Protein AF-A0A940AZA1-F1 (afdb_monomer_lite)

pLDDT: mean 88.87, std 12.17, range [43.06, 98.69]

Foldseek 3Di:
DPPPPPDDDDDDDDDPDDDDDDDDDDDPDDDDPPNDDDPDDDDDPCVPFAAAPFDKWAAAFFQPTKTFWDFDDQKKKKKWKKAFAPPDDDLQQTKKKWKWDDPRRDCPHPRIFTCWIAGPSQDIDHGDPQKDKDKDKDQAPQNDDSVVQNVVNNVMWIWMWIWHDDPQKIWIWIDTRRITMIMIIRGNDDGDTITMMMGGGRMIIHNIYMGD

Sequence (212 aa):
LPDISRYAFLSISGEHCNVDDISVKVDDKITPFESIPRIAEEISYIKGCPEGDIPNVQSNGYRLASSQGIPVSEKMELTFHAVSYPTARLVWHCPFICLFSSSNGKLEDSDFCEYQLLRLDGESNVSDGRVKNEVFVEQTENFKSWDNWKEENKKGLDCKVTIEKQNNKIIMQTENFGLKIKSESTILKDTKNLYIALTGDQCAITDIHIKR

Radius of gyration: 19.12 Å; chains: 1; bounding box: 51×48×46 Å

Secondary structure (DSSP, 8-state):
--------------SS-----------S----GGGS--SS----SSTT----SB--EEESSTTS-BPPPEEP-SEEEEEEEEEE-TT--STTSSEEEEEEE-SSS-TTSTT-EEEEEEETTS-EEE--TTEEEEEEEEE-TT---HHHHHHHHHH-EEEEEEEEEETTEEEEEEEETTEEEEEEEEE-S--S--EEEEEESSEEEEEEEEE-

Structure (mmCIF, N/CA/C/O backbone):
data_AF-A0A940AZA1-F1
#
_entry.id   AF-A0A940AZA1-F1
#
loop_
_atom_site.group_PDB
_atom_site.id
_atom_site.type_symbol
_atom_site.label_atom_id
_atom_site.label_alt_id
_atom_site.label_comp_id
_atom_site.label_asym_id
_atom_site.label_entity_id
_atom_site.label_seq_id
_atom_site.pdbx_PDB_ins_code
_atom_site.Cartn_x
_atom_site.Cartn_y
_atom_site.Cartn_z
_atom_site.occupancy
_atom_site.B_iso_or_equiv
_atom_site.auth_seq_id
_atom_site.auth_comp_id
_atom_site.auth_asym_id
_atom_site.auth_atom_id
_atom_site.pdbx_PDB_model_num
ATOM 1 N N . LEU A 1 1 ? -0.196 -18.893 -20.262 1.00 49.06 1 LEU A N 1
ATOM 2 C CA . LEU A 1 1 ? -0.378 -17.764 -19.316 1.00 49.06 1 LEU A CA 1
ATOM 3 C C . LEU A 1 1 ? -1.665 -18.052 -18.564 1.00 49.06 1 LEU A C 1
ATOM 5 O O . LEU A 1 1 ? -2.598 -18.467 -19.246 1.00 49.06 1 LEU A O 1
ATOM 9 N N . PRO A 1 2 ? -1.721 -17.912 -17.227 1.00 43.06 2 PRO A N 1
ATOM 10 C CA . PRO A 1 2 ? -2.995 -18.015 -16.532 1.00 43.06 2 PRO A CA 1
ATOM 11 C C . PRO A 1 2 ? -3.936 -16.995 -17.162 1.00 43.06 2 PRO A C 1
ATOM 13 O O . PRO A 1 2 ? -3.510 -15.885 -17.495 1.00 43.06 2 PRO A O 1
ATOM 16 N N . ASP A 1 3 ? -5.167 -17.418 -17.401 1.00 46.44 3 ASP A N 1
ATOM 17 C CA . ASP A 1 3 ? -6.190 -16.566 -17.972 1.00 46.44 3 ASP A CA 1
ATOM 18 C C . ASP A 1 3 ? -6.320 -15.292 -17.116 1.00 46.44 3 ASP A C 1
ATOM 20 O O . ASP A 1 3 ? -6.723 -15.334 -15.953 1.00 46.44 3 ASP A O 1
ATOM 24 N N . ILE A 1 4 ? -5.880 -14.158 -17.667 1.00 47.81 4 ILE A N 1
ATOM 25 C CA . ILE A 1 4 ? -6.002 -12.839 -17.032 1.00 47.81 4 ILE A CA 1
ATOM 26 C C . ILE A 1 4 ? -7.367 -12.205 -17.316 1.00 47.81 4 ILE A C 1
ATOM 28 O O . ILE A 1 4 ? -7.621 -11.082 -16.880 1.00 47.81 4 ILE A O 1
ATOM 32 N N . SER A 1 5 ? -8.271 -12.922 -17.990 1.00 51.34 5 SER A N 1
ATOM 33 C CA . SER A 1 5 ? -9.659 -12.517 -18.218 1.00 51.34 5 SER A CA 1
ATOM 34 C C . SER A 1 5 ? -10.489 -12.668 -16.939 1.00 51.34 5 SER A C 1
ATOM 36 O O . SER A 1 5 ? -11.505 -13.350 -16.914 1.00 51.34 5 SER A O 1
ATOM 38 N N . ARG A 1 6 ? -10.077 -12.042 -15.830 1.00 53.34 6 ARG A N 1
ATOM 39 C CA . ARG A 1 6 ? -10.917 -11.994 -14.618 1.00 53.34 6 ARG A CA 1
ATOM 40 C C . ARG A 1 6 ? -12.139 -11.097 -14.802 1.00 53.34 6 ARG A C 1
ATOM 42 O O . ARG A 1 6 ? -13.123 -11.248 -14.087 1.00 53.34 6 ARG A O 1
ATOM 49 N N . TYR A 1 7 ? -12.073 -10.170 -15.754 1.00 57.31 7 TYR A N 1
ATOM 50 C CA . TYR A 1 7 ? -13.088 -9.152 -15.957 1.00 57.31 7 TYR A CA 1
ATOM 51 C C . TYR A 1 7 ? -13.433 -9.040 -17.438 1.00 57.31 7 TYR A C 1
ATOM 53 O O . TYR A 1 7 ? -12.568 -8.777 -18.273 1.00 57.31 7 TYR A O 1
ATOM 61 N N . ALA A 1 8 ? -14.713 -9.208 -17.751 1.00 59.78 8 ALA A N 1
ATOM 62 C CA . ALA A 1 8 ? -15.291 -8.742 -18.998 1.00 59.78 8 ALA A CA 1
ATOM 63 C C . ALA A 1 8 ? -15.909 -7.369 -18.719 1.00 59.78 8 ALA A C 1
ATOM 65 O O . ALA A 1 8 ? -16.845 -7.256 -17.928 1.00 59.78 8 ALA A O 1
ATOM 66 N N . PHE A 1 9 ? -15.367 -6.323 -19.336 1.00 67.19 9 PHE A N 1
ATOM 67 C CA . PHE A 1 9 ? -15.953 -4.989 -19.270 1.00 67.19 9 PHE A CA 1
ATOM 68 C C . PHE A 1 9 ? -16.825 -4.774 -20.504 1.00 67.19 9 PHE A C 1
ATOM 70 O O . PHE A 1 9 ? -16.372 -4.972 -21.630 1.00 67.19 9 PHE A O 1
ATOM 77 N N . LEU A 1 10 ? -18.069 -4.358 -20.283 1.00 71.75 10 LEU A N 1
ATOM 78 C CA . LEU A 1 10 ? -19.009 -3.990 -21.332 1.00 71.75 10 LEU A CA 1
ATOM 79 C C . LEU A 1 10 ? -19.406 -2.530 -21.120 1.00 71.75 10 LEU A C 1
ATOM 81 O O . LEU A 1 10 ? -20.067 -2.205 -20.137 1.00 71.75 10 LEU A O 1
ATOM 85 N N . SER A 1 11 ? -18.996 -1.659 -22.040 1.00 69.19 11 SER A N 1
ATOM 86 C CA . SER A 1 11 ? -19.412 -0.255 -22.064 1.00 69.19 11 SER A CA 1
ATOM 87 C C . SER A 1 11 ? -20.334 -0.034 -23.253 1.00 69.19 11 SER A C 1
ATOM 89 O O . SER A 1 11 ? -19.932 -0.251 -24.394 1.00 69.19 11 SER A O 1
ATOM 91 N N . ILE A 1 12 ? -21.562 0.403 -22.980 1.00 76.19 12 ILE A N 1
ATOM 92 C CA . ILE A 1 12 ? -22.572 0.716 -23.993 1.00 76.19 12 ILE A CA 1
ATOM 93 C C . ILE A 1 12 ? -22.913 2.198 -23.864 1.00 76.19 12 ILE A C 1
ATOM 95 O O . ILE A 1 12 ? -23.193 2.677 -22.767 1.00 76.19 12 ILE A O 1
ATOM 99 N N . SER A 1 13 ? -22.882 2.925 -24.978 1.00 79.69 13 SER A N 1
ATOM 100 C CA . SER A 1 13 ? -23.304 4.322 -25.052 1.00 79.69 13 SER A CA 1
ATOM 101 C C . SER A 1 13 ? -24.191 4.546 -26.276 1.00 79.69 13 SER A C 1
ATOM 103 O O . SER A 1 13 ? -24.007 3.915 -27.316 1.00 79.69 13 SER A O 1
ATOM 105 N N . GLY A 1 14 ? -25.174 5.434 -26.139 1.00 83.69 14 GLY A N 1
ATOM 106 C CA . GLY A 1 14 ? -26.122 5.782 -27.192 1.00 83.69 14 GLY A CA 1
ATOM 107 C C . GLY A 1 14 ? -27.289 6.591 -26.636 1.00 83.69 14 GLY A C 1
ATOM 108 O O . GLY A 1 14 ? -27.647 6.454 -25.466 1.00 83.69 14 GLY A O 1
ATOM 109 N N . GLU A 1 15 ? -27.875 7.449 -27.464 1.00 71.06 15 GLU A N 1
ATOM 110 C CA . GLU A 1 15 ? -29.130 8.128 -27.143 1.00 71.06 15 GLU A CA 1
ATOM 111 C C . GLU A 1 15 ? -30.298 7.271 -27.643 1.00 71.06 15 GLU A C 1
ATOM 113 O O . GLU A 1 15 ? -30.244 6.715 -28.739 1.00 71.06 15 GLU A O 1
ATOM 118 N N . HIS A 1 16 ? -31.354 7.158 -26.834 1.00 85.19 16 HIS A N 1
ATOM 119 C CA . HIS A 1 16 ? -32.553 6.364 -27.140 1.00 85.19 16 HIS A CA 1
ATOM 120 C C . HIS A 1 16 ? -32.324 4.845 -27.310 1.00 85.19 16 HIS A C 1
ATOM 122 O O . HIS A 1 16 ? -33.031 4.198 -28.082 1.00 85.19 16 HIS A O 1
ATOM 128 N N . CYS A 1 17 ? -31.371 4.253 -26.583 1.00 82.56 17 CYS A N 1
ATOM 129 C CA . CYS A 1 17 ? -31.153 2.801 -26.581 1.00 82.56 17 CYS A CA 1
ATOM 130 C C . CYS A 1 17 ? -31.781 2.114 -25.357 1.00 82.56 17 CYS A C 1
ATOM 132 O O . CYS A 1 17 ? -31.659 2.615 -24.242 1.00 82.56 17 CYS A O 1
ATOM 134 N N . ASN A 1 18 ? -32.361 0.927 -25.574 1.00 81.25 18 ASN A N 1
ATOM 135 C CA . ASN A 1 18 ? -32.669 -0.048 -24.526 1.00 81.25 18 ASN A CA 1
ATOM 136 C C . ASN A 1 18 ? -31.706 -1.226 -24.660 1.00 81.25 18 ASN A C 1
ATOM 138 O O . ASN A 1 18 ? -31.465 -1.713 -25.767 1.00 81.25 18 ASN A O 1
ATOM 142 N N . VAL A 1 19 ? -31.132 -1.641 -23.536 1.00 82.25 19 VAL A N 1
ATOM 143 C CA . VAL A 1 19 ? -30.211 -2.771 -23.460 1.00 82.25 19 VAL A CA 1
ATOM 144 C C . VAL A 1 19 ? -30.840 -3.806 -22.550 1.00 82.25 19 VAL A C 1
ATOM 146 O O . VAL A 1 19 ? -30.910 -3.606 -21.340 1.00 82.25 19 VAL A O 1
ATOM 149 N N . ASP A 1 20 ? -31.247 -4.914 -23.150 1.00 84.38 20 ASP A N 1
ATOM 150 C CA . ASP A 1 20 ? -31.891 -6.033 -22.478 1.00 84.38 20 ASP A CA 1
ATOM 151 C C . ASP A 1 20 ? -31.097 -7.330 -22.765 1.00 84.38 20 ASP A C 1
ATOM 153 O O . ASP A 1 20 ? -30.275 -7.376 -23.683 1.00 84.38 20 ASP A O 1
ATOM 157 N N . ASP A 1 21 ? -31.304 -8.378 -21.961 1.00 82.81 21 ASP A N 1
ATOM 158 C CA . ASP A 1 21 ? -30.768 -9.740 -22.170 1.00 82.81 21 ASP A CA 1
ATOM 159 C C . ASP A 1 21 ? -29.230 -9.913 -22.206 1.00 82.81 21 ASP A C 1
ATOM 161 O O . ASP A 1 21 ? -28.696 -10.807 -22.872 1.00 82.81 21 ASP A O 1
ATOM 165 N N . ILE A 1 22 ? -28.476 -9.127 -21.429 1.00 80.50 22 ILE A N 1
ATOM 166 C CA . ILE A 1 22 ? -27.044 -9.408 -21.225 1.00 80.50 22 ILE A CA 1
ATOM 167 C C . ILE A 1 22 ? -26.884 -10.663 -20.352 1.00 80.50 22 ILE A C 1
ATOM 169 O O . ILE A 1 22 ? -27.205 -10.653 -19.164 1.00 80.50 22 ILE A O 1
ATOM 173 N N . SER A 1 23 ? -26.313 -11.731 -20.918 1.00 77.81 23 SER A N 1
ATOM 174 C CA . SER A 1 23 ? -25.922 -12.934 -20.173 1.00 77.81 23 SER A CA 1
ATOM 175 C C . SER A 1 23 ? -24.410 -13.144 -20.213 1.00 77.81 23 SER A C 1
ATOM 177 O O . SER A 1 23 ? -23.823 -13.200 -21.295 1.00 77.81 23 SER A O 1
ATOM 179 N N . VAL A 1 24 ? -23.791 -13.324 -19.048 1.00 74.12 24 VAL A N 1
ATOM 180 C CA . VAL A 1 24 ? -22.388 -13.739 -18.921 1.00 74.12 24 VAL A CA 1
ATOM 181 C C . VAL A 1 24 ? -22.368 -15.204 -18.500 1.00 74.12 24 VAL A C 1
ATOM 183 O O . VAL A 1 24 ? -23.008 -15.573 -17.517 1.00 74.12 24 VAL A O 1
ATOM 186 N N . LYS A 1 25 ? -21.652 -16.046 -19.248 1.00 72.31 25 LYS A N 1
ATOM 187 C CA . LYS A 1 25 ? -21.442 -17.458 -18.912 1.00 72.31 25 LYS A CA 1
ATOM 188 C C . LYS A 1 25 ? -19.961 -17.678 -18.653 1.00 72.31 25 LYS A C 1
ATOM 190 O O . LYS A 1 25 ? -19.140 -17.370 -19.513 1.00 72.31 25 LYS A O 1
ATOM 195 N N . VAL A 1 26 ? -19.649 -18.202 -17.478 1.00 67.12 26 VAL A N 1
ATOM 196 C CA . VAL A 1 26 ? -18.311 -18.677 -17.124 1.00 67.12 26 VAL A CA 1
ATOM 197 C C . VAL A 1 26 ? -18.341 -20.195 -17.279 1.00 67.12 26 VAL A C 1
ATOM 199 O O . VAL A 1 26 ? -19.323 -20.819 -16.887 1.00 67.12 26 VAL A O 1
ATOM 202 N N . ASP A 1 27 ? -17.330 -20.777 -17.921 1.00 69.31 27 ASP A N 1
ATOM 203 C CA . ASP A 1 27 ? -17.211 -22.236 -18.018 1.00 69.31 27 ASP A CA 1
ATOM 204 C C . ASP A 1 27 ? -16.894 -22.809 -16.624 1.00 69.31 27 ASP A C 1
ATOM 206 O O . ASP A 1 27 ? -16.058 -22.266 -15.901 1.00 69.31 27 ASP A O 1
ATOM 210 N N . ASP A 1 28 ? -17.543 -23.912 -16.251 1.00 69.81 28 ASP A N 1
ATOM 211 C CA . ASP A 1 28 ? -17.306 -24.611 -14.980 1.00 69.81 28 ASP A CA 1
ATOM 212 C C . ASP A 1 28 ? -15.934 -25.313 -14.963 1.00 69.81 28 ASP A C 1
ATOM 214 O O . ASP A 1 28 ? -15.446 -25.768 -13.922 1.00 69.81 28 ASP A O 1
ATOM 218 N N . LYS A 1 29 ? -15.292 -25.437 -16.132 1.00 67.81 29 LYS A N 1
ATOM 219 C CA . LYS A 1 29 ? -13.973 -26.048 -16.276 1.00 67.81 29 LYS A CA 1
ATOM 220 C C . LYS A 1 29 ? -12.869 -25.084 -15.867 1.00 67.81 29 LYS A C 1
ATOM 222 O O . LYS A 1 29 ? -12.383 -24.271 -16.652 1.00 67.81 29 LYS A O 1
ATOM 227 N N . ILE A 1 30 ? -12.374 -25.281 -14.650 1.00 65.06 30 ILE A N 1
ATOM 228 C CA . ILE A 1 30 ? -11.094 -24.720 -14.223 1.00 65.06 30 ILE A CA 1
ATOM 229 C C . ILE A 1 30 ? -9.998 -25.355 -15.079 1.00 65.06 30 ILE A C 1
ATOM 231 O O . ILE A 1 30 ? -9.737 -26.556 -14.991 1.00 65.06 30 ILE A O 1
ATOM 235 N N . THR A 1 31 ? -9.360 -24.546 -15.918 1.00 66.94 31 THR A N 1
ATOM 236 C CA . THR A 1 31 ? -8.227 -25.004 -16.718 1.00 66.94 31 THR A CA 1
ATOM 237 C C . THR A 1 31 ? -6.963 -24.932 -15.845 1.00 66.94 31 THR A C 1
ATOM 239 O O . THR A 1 31 ? -6.620 -23.835 -15.396 1.00 66.94 31 THR A O 1
ATOM 242 N N . PRO A 1 32 ? -6.271 -26.057 -15.564 1.00 67.06 32 PRO A N 1
ATOM 243 C CA . PRO A 1 32 ? -5.068 -26.059 -14.729 1.00 67.06 32 PRO A CA 1
ATOM 244 C C . PRO A 1 32 ? -3.977 -25.166 -15.317 1.00 67.06 32 PRO A C 1
ATOM 246 O O . PRO A 1 32 ? -3.889 -25.020 -16.537 1.00 67.06 32 PRO A O 1
ATOM 249 N N . PHE A 1 33 ? -3.111 -24.601 -14.481 1.00 61.75 33 PHE A N 1
ATOM 250 C CA . PHE A 1 33 ? -2.024 -23.724 -14.931 1.00 61.75 33 PHE A CA 1
ATOM 251 C C . PHE A 1 33 ? -1.116 -24.401 -15.971 1.00 61.75 33 PHE A C 1
ATOM 253 O O . PHE A 1 33 ? -0.675 -23.781 -16.938 1.00 61.75 33 PHE A O 1
ATOM 260 N N . GLU A 1 34 ? -0.900 -25.701 -15.804 1.00 68.88 34 GLU A N 1
ATOM 261 C CA . GLU A 1 34 ? -0.030 -26.544 -16.617 1.00 68.88 34 GLU A CA 1
ATOM 262 C C . GLU A 1 34 ? -0.605 -26.833 -18.011 1.00 68.88 34 GLU A C 1
ATOM 264 O O . GLU A 1 34 ? 0.108 -27.324 -18.884 1.00 68.88 34 GLU A O 1
ATOM 269 N N . SER A 1 35 ? -1.886 -26.524 -18.241 1.00 75.69 35 SER A N 1
ATOM 270 C CA . SER A 1 35 ? -2.577 -26.774 -19.513 1.00 75.69 35 SER A CA 1
ATOM 271 C C . SER A 1 35 ? -2.042 -25.942 -20.680 1.00 75.69 35 SER A C 1
ATOM 273 O O . SER A 1 35 ? -2.130 -26.371 -21.830 1.00 75.69 35 SER A O 1
ATOM 275 N N . ILE A 1 36 ? -1.486 -24.759 -20.396 1.00 70.06 36 ILE A N 1
ATOM 276 C CA . ILE A 1 36 ? -0.869 -23.881 -21.389 1.00 70.06 36 ILE A CA 1
ATOM 277 C C . ILE A 1 36 ? 0.625 -23.808 -21.066 1.00 70.06 36 ILE A C 1
ATOM 279 O O . ILE A 1 36 ? 1.014 -23.025 -20.189 1.00 70.06 36 ILE A O 1
ATOM 283 N N . PRO A 1 37 ? 1.477 -24.579 -21.767 1.00 64.69 37 PRO A N 1
ATOM 284 C CA . PRO A 1 37 ? 2.905 -24.593 -21.496 1.00 64.69 37 PRO A CA 1
ATOM 285 C C . PRO A 1 37 ? 3.491 -23.192 -21.686 1.00 64.69 37 PRO A C 1
ATOM 287 O O . PRO A 1 37 ? 3.244 -22.509 -22.686 1.00 64.69 37 PRO A O 1
ATOM 290 N N . ARG A 1 38 ? 4.265 -22.740 -20.698 1.00 65.50 38 ARG A N 1
ATOM 291 C CA . ARG A 1 38 ? 4.953 -21.451 -20.763 1.00 65.50 38 ARG A CA 1
ATOM 292 C C . ARG A 1 38 ? 6.107 -21.567 -21.762 1.00 65.50 38 ARG A C 1
ATOM 294 O O . ARG A 1 38 ? 6.980 -22.410 -21.606 1.00 65.50 38 ARG A O 1
ATOM 301 N N . ILE A 1 39 ? 6.119 -20.703 -22.772 1.00 75.94 39 ILE A N 1
ATOM 302 C CA . ILE A 1 39 ? 7.157 -20.675 -23.821 1.00 75.94 39 ILE A CA 1
ATOM 303 C C . ILE A 1 39 ? 8.396 -19.842 -23.444 1.00 75.94 39 ILE A C 1
ATOM 305 O O . ILE A 1 39 ? 9.289 -19.661 -24.264 1.00 75.94 39 ILE A O 1
ATOM 309 N N . ALA A 1 40 ? 8.438 -19.295 -22.229 1.00 74.38 40 ALA A N 1
ATOM 310 C CA . ALA A 1 40 ? 9.523 -18.454 -21.733 1.00 74.38 40 ALA A CA 1
ATOM 311 C C . ALA A 1 40 ? 9.699 -18.656 -20.226 1.00 74.38 40 ALA A C 1
ATOM 313 O O . ALA A 1 40 ? 8.746 -19.021 -19.539 1.00 74.38 40 ALA A O 1
ATOM 314 N N . GLU A 1 41 ? 10.888 -18.379 -19.701 1.00 73.19 41 GLU A N 1
ATOM 315 C CA . GLU A 1 41 ? 11.144 -18.472 -18.265 1.00 7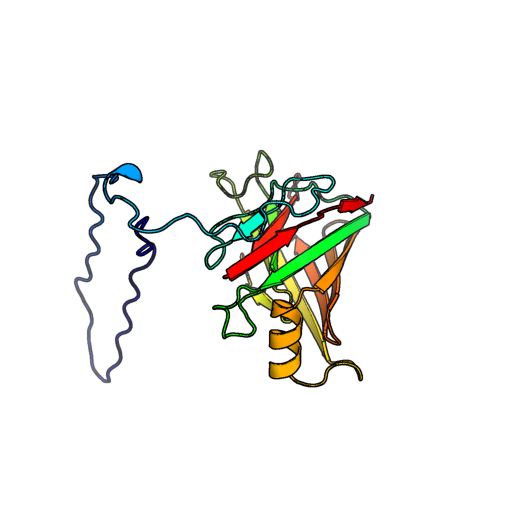3.19 41 GLU A CA 1
ATOM 316 C C . GLU A 1 41 ? 10.271 -17.507 -17.451 1.00 73.19 41 GLU A C 1
ATOM 318 O O . GLU A 1 41 ? 9.734 -16.501 -17.940 1.00 73.19 41 GLU A O 1
ATOM 323 N N . GLU A 1 42 ? 10.088 -17.847 -16.180 1.00 74.12 42 GLU A N 1
ATOM 324 C CA . GLU A 1 42 ? 9.468 -16.944 -15.229 1.00 74.12 42 GLU A CA 1
ATOM 325 C C . GLU A 1 42 ? 10.429 -15.837 -14.821 1.00 74.12 42 GLU A C 1
ATOM 327 O O . GLU A 1 42 ? 11.497 -16.089 -14.268 1.00 74.12 42 GLU A O 1
ATOM 332 N N . ILE A 1 43 ? 10.028 -14.596 -15.097 1.00 83.62 43 ILE A N 1
ATOM 333 C CA . ILE A 1 43 ? 10.757 -13.420 -14.645 1.00 83.62 43 ILE A CA 1
ATOM 334 C C . ILE A 1 43 ? 10.352 -13.165 -13.196 1.00 83.62 43 ILE A C 1
ATOM 336 O O . ILE A 1 43 ? 9.192 -12.861 -12.907 1.00 83.62 43 ILE A O 1
ATOM 340 N N . SER A 1 44 ? 11.322 -13.290 -12.295 1.00 89.31 44 SER A N 1
ATOM 341 C CA . SER A 1 44 ? 11.166 -12.915 -10.896 1.00 89.31 44 SER A CA 1
ATOM 342 C C . SER A 1 44 ? 11.984 -11.664 -10.603 1.00 89.31 44 SER A C 1
ATOM 344 O O . SER A 1 44 ? 13.197 -11.650 -10.796 1.00 89.31 44 SER A O 1
ATOM 346 N N . TYR A 1 45 ? 11.301 -10.629 -10.126 1.00 91.31 45 TYR A N 1
ATOM 347 C CA . TYR A 1 45 ? 11.865 -9.350 -9.699 1.00 91.31 45 TYR A CA 1
ATOM 348 C C . TYR A 1 45 ? 12.190 -9.315 -8.200 1.00 91.31 45 TYR A C 1
ATOM 350 O O . TYR A 1 45 ? 12.735 -8.328 -7.727 1.00 91.31 45 TYR A O 1
ATOM 358 N N . ILE A 1 46 ? 11.866 -10.385 -7.466 1.00 95.38 46 ILE A N 1
ATOM 359 C CA . ILE A 1 46 ? 12.179 -10.549 -6.036 1.00 95.38 46 ILE A CA 1
ATOM 360 C C . ILE A 1 46 ? 13.278 -11.597 -5.788 1.00 95.38 46 ILE A C 1
ATOM 362 O O . ILE A 1 46 ? 13.738 -11.781 -4.664 1.00 95.38 46 ILE A O 1
ATOM 366 N N . LYS A 1 47 ? 13.717 -12.318 -6.830 1.00 93.50 47 LYS A N 1
ATOM 367 C CA . LYS A 1 47 ? 14.730 -13.372 -6.708 1.00 93.50 47 LYS A CA 1
ATOM 368 C C . LYS A 1 47 ? 16.094 -12.777 -6.356 1.00 93.50 47 LYS A C 1
ATOM 370 O O . LYS A 1 47 ? 16.681 -12.051 -7.151 1.00 93.50 47 LYS A O 1
ATOM 375 N N . GLY A 1 48 ? 16.630 -13.174 -5.203 1.00 92.69 48 GLY A N 1
ATOM 376 C CA . GLY A 1 48 ? 17.921 -12.690 -4.704 1.00 92.69 48 GLY A CA 1
ATOM 377 C C . GLY A 1 48 ? 17.850 -11.324 -4.019 1.00 92.69 48 GLY A C 1
ATOM 378 O O . GLY A 1 48 ? 18.887 -10.813 -3.602 1.00 92.69 48 GLY A O 1
ATOM 379 N N . CYS A 1 49 ? 16.654 -10.748 -3.883 1.00 95.75 49 CYS A N 1
ATOM 380 C CA . CYS A 1 49 ? 16.434 -9.574 -3.053 1.00 95.75 49 CYS A CA 1
ATOM 381 C C . CYS A 1 49 ? 16.484 -9.956 -1.562 1.00 95.75 49 CYS A C 1
ATOM 383 O O . CYS A 1 49 ? 16.162 -11.098 -1.218 1.00 95.75 49 CYS A O 1
ATOM 385 N N . PRO A 1 50 ? 16.866 -9.024 -0.673 1.00 96.50 50 PRO A N 1
ATOM 386 C CA . PRO A 1 50 ? 16.753 -9.228 0.766 1.00 96.50 50 PRO A CA 1
ATOM 387 C C . PRO A 1 50 ? 15.312 -9.542 1.182 1.00 96.50 50 PRO A C 1
ATOM 389 O O . PRO A 1 50 ? 14.354 -9.042 0.589 1.00 96.50 50 PRO A O 1
ATOM 392 N N . GLU A 1 51 ? 15.179 -10.376 2.206 1.00 96.50 51 GLU A N 1
ATOM 393 C CA . GLU A 1 51 ? 13.923 -10.658 2.900 1.00 96.50 51 GLU A CA 1
ATOM 394 C C . GLU A 1 51 ? 13.957 -9.940 4.252 1.00 96.50 51 GLU A C 1
ATOM 396 O O . GLU A 1 51 ? 15.012 -9.883 4.893 1.00 96.50 51 GLU A O 1
ATOM 401 N N . GLY A 1 52 ? 12.812 -9.410 4.678 1.00 96.81 52 GLY A N 1
ATOM 402 C CA . GLY A 1 52 ? 12.663 -8.770 5.983 1.00 96.81 52 GLY A CA 1
ATOM 403 C C . GLY A 1 52 ? 11.950 -9.670 6.993 1.00 96.81 52 GLY A C 1
ATOM 404 O O . GLY A 1 52 ? 12.132 -10.887 7.014 1.00 96.81 52 GLY A O 1
ATOM 405 N N . ASP A 1 53 ? 11.097 -9.067 7.817 1.00 98.19 53 ASP A N 1
ATOM 406 C CA . ASP A 1 53 ? 10.263 -9.767 8.800 1.00 98.19 53 ASP A CA 1
ATOM 407 C C . ASP A 1 53 ? 9.183 -10.649 8.151 1.00 98.19 53 ASP A C 1
ATOM 409 O O . ASP A 1 53 ? 8.698 -11.602 8.768 1.00 98.19 53 ASP A O 1
ATOM 413 N N . ILE A 1 54 ? 8.775 -10.329 6.917 1.00 97.44 54 ILE A N 1
ATOM 414 C CA . ILE A 1 54 ? 7.799 -11.102 6.137 1.00 97.44 54 ILE A CA 1
ATOM 415 C C . ILE A 1 54 ? 8.259 -11.281 4.682 1.00 97.44 54 ILE A C 1
ATOM 417 O O . ILE A 1 54 ? 9.045 -10.462 4.202 1.00 97.44 54 ILE A O 1
ATOM 421 N N . PRO A 1 55 ? 7.741 -12.303 3.966 1.00 97.81 55 PRO A N 1
ATOM 422 C CA . PRO A 1 55 ? 8.146 -12.580 2.594 1.00 97.81 55 PRO A CA 1
ATOM 423 C C . PRO A 1 55 ? 7.903 -11.428 1.615 1.00 97.81 55 PRO A C 1
ATOM 425 O O . PRO A 1 55 ? 6.859 -10.768 1.663 1.00 97.81 55 PRO A O 1
ATOM 428 N N . ASN A 1 56 ? 8.824 -11.279 0.668 1.00 98.31 56 ASN A N 1
ATOM 429 C CA . ASN A 1 56 ? 8.720 -10.386 -0.480 1.00 98.31 56 ASN A CA 1
ATOM 430 C C . ASN A 1 56 ? 7.457 -10.650 -1.326 1.00 98.31 56 ASN A C 1
ATOM 432 O O . ASN A 1 56 ? 6.989 -11.782 -1.470 1.00 98.31 56 ASN A O 1
ATOM 436 N N . VAL A 1 57 ? 6.925 -9.598 -1.954 1.00 97.69 57 VAL A N 1
ATOM 437 C CA . VAL A 1 57 ? 5.700 -9.647 -2.765 1.00 97.69 57 VAL A CA 1
ATOM 438 C C . VAL A 1 57 ? 6.001 -9.226 -4.199 1.00 97.69 57 VAL A C 1
ATOM 440 O O . VAL A 1 57 ? 6.523 -8.142 -4.446 1.00 97.69 57 VAL A O 1
ATOM 443 N N . GLN A 1 58 ? 5.610 -10.055 -5.167 1.00 96.44 58 GLN A N 1
ATOM 444 C CA . GLN A 1 58 ? 5.662 -9.724 -6.591 1.00 96.44 58 GLN A CA 1
ATOM 445 C C . GLN A 1 58 ? 4.242 -9.697 -7.170 1.00 96.44 58 GLN A C 1
ATOM 447 O O . GLN A 1 58 ? 3.620 -10.745 -7.329 1.00 96.44 58 GLN A O 1
ATOM 452 N N . SER A 1 59 ? 3.733 -8.509 -7.509 1.00 94.69 59 SER A N 1
ATOM 453 C CA . SER A 1 59 ? 2.393 -8.344 -8.084 1.00 94.69 59 SER A CA 1
ATOM 454 C C . SER A 1 59 ? 2.472 -8.051 -9.582 1.00 94.69 59 SER A C 1
ATOM 456 O O . SER A 1 59 ? 2.763 -6.929 -9.996 1.00 94.69 59 SER A O 1
ATOM 458 N N . ASN A 1 60 ? 2.191 -9.064 -10.409 1.00 91.38 60 ASN A N 1
ATOM 459 C CA . ASN A 1 60 ? 2.310 -8.965 -11.872 1.00 91.38 60 ASN A CA 1
ATOM 460 C C . ASN A 1 60 ? 1.190 -8.154 -12.557 1.00 91.38 60 ASN A C 1
ATOM 462 O O . ASN A 1 60 ? 1.211 -7.964 -13.772 1.00 91.38 60 ASN A O 1
ATOM 466 N N . GLY A 1 61 ? 0.207 -7.697 -11.791 1.00 90.62 61 GLY A N 1
ATOM 467 C CA . GLY A 1 61 ? -0.945 -6.931 -12.250 1.00 90.62 61 GLY A CA 1
ATOM 468 C C . GLY A 1 61 ? -1.755 -6.461 -11.048 1.00 90.62 61 GLY A C 1
ATOM 469 O O . GLY A 1 61 ? -1.458 -6.872 -9.926 1.00 90.62 61 GLY A O 1
ATOM 470 N N . TYR A 1 62 ? -2.776 -5.636 -11.275 1.00 92.00 62 TYR A N 1
ATOM 471 C CA . TYR A 1 62 ? -3.561 -5.006 -10.214 1.00 92.00 62 TYR A CA 1
ATOM 472 C C . TYR A 1 62 ? -4.031 -6.010 -9.151 1.00 92.00 62 TYR A C 1
ATOM 474 O O . TYR A 1 62 ? -4.971 -6.780 -9.364 1.00 92.00 62 TYR A O 1
ATOM 482 N N . ARG A 1 63 ? -3.354 -5.981 -7.995 1.00 90.69 63 ARG A N 1
ATOM 483 C CA . ARG A 1 63 ? -3.636 -6.785 -6.800 1.00 90.69 63 ARG A CA 1
ATOM 484 C C . ARG A 1 63 ? -3.628 -8.301 -7.022 1.00 90.69 63 ARG A C 1
ATOM 486 O O . ARG A 1 63 ? -4.404 -9.025 -6.403 1.00 90.69 63 ARG A O 1
ATOM 493 N N . LEU A 1 64 ? -2.765 -8.798 -7.907 1.00 91.00 64 LEU A N 1
ATOM 494 C CA . LEU A 1 64 ? -2.656 -10.241 -8.164 1.00 91.00 64 LEU A CA 1
ATOM 495 C C . LEU A 1 64 ? -1.874 -11.004 -7.086 1.00 91.00 64 LEU A C 1
ATOM 497 O O . LEU A 1 64 ? -1.966 -12.228 -7.037 1.00 91.00 64 LEU A O 1
ATOM 501 N N . ALA A 1 65 ? -1.127 -10.297 -6.239 1.00 94.06 65 ALA A N 1
ATOM 502 C CA . ALA A 1 65 ? -0.448 -10.855 -5.078 1.00 94.06 65 ALA A CA 1
ATOM 503 C C . ALA A 1 65 ? -0.484 -9.867 -3.908 1.00 94.06 65 ALA A C 1
ATOM 505 O O . ALA A 1 65 ? -0.559 -8.649 -4.105 1.00 94.06 65 ALA A O 1
ATOM 506 N N . SER A 1 66 ? -0.388 -10.385 -2.690 1.00 96.25 66 SER A N 1
ATOM 507 C CA . SER A 1 66 ? -0.295 -9.587 -1.472 1.00 96.25 66 SER A CA 1
ATOM 508 C C . SER A 1 66 ? 0.578 -10.272 -0.432 1.00 96.25 66 SER A C 1
ATOM 510 O O . SER A 1 66 ? 0.754 -11.489 -0.456 1.00 96.25 66 SER A O 1
ATOM 512 N N . SER A 1 67 ? 1.084 -9.492 0.518 1.00 97.00 67 SER A N 1
ATOM 513 C CA . SER A 1 67 ? 1.649 -10.036 1.745 1.00 97.00 67 SER A CA 1
ATOM 514 C C . SER A 1 67 ? 0.558 -10.711 2.579 1.00 97.00 67 SER A C 1
ATOM 516 O O . SER A 1 67 ? -0.640 -10.477 2.393 1.00 97.00 67 SER A O 1
ATOM 518 N N . GLN A 1 68 ? 0.979 -11.487 3.576 1.00 94.38 68 GLN A N 1
ATOM 519 C CA . GLN A 1 68 ? 0.096 -11.823 4.691 1.00 94.38 68 GLN A CA 1
ATOM 520 C C . GLN A 1 68 ? -0.390 -10.550 5.405 1.00 94.38 68 GLN A C 1
ATOM 522 O O . GLN A 1 68 ? 0.299 -9.523 5.393 1.00 94.38 68 GLN A O 1
ATOM 527 N N . GLY A 1 69 ? -1.562 -10.621 6.039 1.00 96.81 69 GLY A N 1
ATOM 528 C CA . GLY A 1 69 ? -2.086 -9.533 6.853 1.00 96.81 69 GLY A CA 1
ATOM 529 C C . GLY A 1 69 ? -1.263 -9.327 8.119 1.00 96.81 69 GLY A C 1
ATOM 530 O O . GLY A 1 69 ? -1.062 -10.238 8.920 1.00 96.81 69 GLY A O 1
ATOM 531 N N . ILE A 1 70 ? -0.822 -8.093 8.319 1.00 97.50 70 ILE A N 1
ATOM 532 C CA . ILE A 1 70 ? -0.067 -7.637 9.478 1.00 97.50 70 ILE A CA 1
ATOM 533 C C . ILE A 1 70 ? -1.061 -7.026 10.473 1.00 97.50 70 ILE A C 1
ATOM 535 O O . ILE A 1 70 ? -1.708 -6.036 10.130 1.00 97.50 70 ILE A O 1
ATOM 539 N N . PRO A 1 71 ? -1.207 -7.569 11.696 1.00 96.56 71 PRO A N 1
ATOM 540 C CA . PRO A 1 71 ? -2.116 -7.005 12.692 1.00 96.56 71 PRO A CA 1
ATOM 541 C C . PRO A 1 71 ? -1.765 -5.554 13.033 1.00 96.56 71 PRO A C 1
ATOM 543 O O . PRO A 1 71 ? -0.605 -5.260 13.340 1.00 96.56 71 PRO A O 1
ATOM 546 N N . VAL A 1 72 ? -2.772 -4.677 13.029 1.00 96.06 72 VAL A N 1
ATOM 547 C CA . VAL A 1 72 ? -2.619 -3.250 13.345 1.00 96.06 72 VAL A CA 1
ATOM 548 C C . VAL A 1 72 ? -2.512 -3.041 14.861 1.00 96.06 72 VAL A C 1
ATOM 550 O O . VAL A 1 72 ? -3.452 -3.343 15.602 1.00 96.06 72 VAL A O 1
ATOM 553 N N . SER A 1 73 ? -1.384 -2.492 15.321 1.00 95.25 73 SER A N 1
ATOM 554 C CA . SER A 1 73 ? -1.166 -2.029 16.704 1.00 95.25 73 SER A CA 1
ATOM 555 C C . SER A 1 73 ? -1.490 -0.537 16.873 1.00 95.25 73 SER A C 1
ATOM 557 O O . SER A 1 73 ? -1.815 0.149 15.907 1.00 95.25 73 SER A O 1
ATOM 559 N N . GLU A 1 74 ? -1.421 -0.019 18.109 1.00 95.69 74 GLU A N 1
ATOM 560 C CA . GLU A 1 74 ? -1.630 1.417 18.393 1.00 95.69 74 GLU A CA 1
ATOM 561 C C . GLU A 1 74 ? -0.662 2.316 17.624 1.00 95.69 74 GLU A C 1
ATOM 563 O O . GLU A 1 74 ? -1.043 3.368 17.119 1.00 95.69 74 GLU A O 1
ATOM 568 N N . LYS A 1 75 ? 0.585 1.869 17.496 1.00 97.56 75 LYS A N 1
ATOM 569 C CA . LYS A 1 75 ? 1.605 2.491 16.668 1.00 97.56 75 LYS A CA 1
ATOM 570 C C . LYS A 1 75 ? 2.404 1.395 15.986 1.00 97.56 75 LYS A C 1
ATOM 572 O O . LYS A 1 75 ? 2.689 0.366 16.600 1.00 97.56 75 LYS A O 1
ATOM 577 N N . MET A 1 76 ? 2.710 1.589 14.713 1.00 98.00 76 MET A N 1
ATOM 578 C CA . MET A 1 76 ? 3.645 0.751 13.976 1.00 98.00 76 MET A CA 1
ATOM 579 C C . MET A 1 76 ? 4.229 1.501 12.785 1.00 98.00 76 MET A C 1
ATOM 581 O O . MET A 1 76 ? 3.715 2.530 12.346 1.00 98.00 76 MET A O 1
ATOM 585 N N . GLU A 1 77 ? 5.315 0.968 12.256 1.00 98.50 77 GLU A N 1
ATOM 586 C CA . GLU A 1 77 ? 5.982 1.453 11.060 1.00 98.50 77 GLU A CA 1
ATOM 587 C C . GLU A 1 77 ? 6.272 0.262 10.148 1.00 98.50 77 GLU A C 1
ATOM 589 O O . GLU A 1 77 ? 6.717 -0.789 10.612 1.00 98.50 77 GLU A O 1
ATOM 594 N N . LEU A 1 78 ? 5.985 0.433 8.861 1.00 98.38 78 LEU A N 1
ATOM 595 C CA . LEU A 1 78 ? 6.386 -0.481 7.801 1.00 98.38 78 LEU A CA 1
ATOM 596 C C . LEU A 1 78 ? 7.484 0.196 6.991 1.00 98.38 78 LEU A C 1
ATOM 598 O O . LEU A 1 78 ? 7.286 1.313 6.508 1.00 98.38 78 LEU A O 1
ATOM 602 N N . THR A 1 79 ? 8.612 -0.480 6.818 1.00 98.56 79 THR A N 1
ATOM 603 C CA . THR A 1 79 ? 9.656 -0.064 5.876 1.00 98.56 79 THR A CA 1
ATOM 604 C C . THR A 1 79 ? 9.885 -1.166 4.865 1.00 98.56 79 THR A C 1
ATOM 606 O O . THR A 1 79 ? 9.895 -2.335 5.236 1.00 98.56 79 THR A O 1
ATOM 609 N N . PHE A 1 80 ? 10.035 -0.811 3.598 1.00 98.56 80 PHE A N 1
ATOM 610 C CA . PHE A 1 80 ? 10.254 -1.773 2.524 1.00 98.56 80 PHE A CA 1
ATOM 611 C C . PHE A 1 80 ? 10.910 -1.093 1.332 1.00 98.56 80 PHE A C 1
ATOM 613 O O . PHE A 1 80 ? 10.746 0.108 1.126 1.00 98.56 80 PHE A O 1
ATOM 620 N N . HIS A 1 81 ? 11.597 -1.874 0.513 1.00 98.31 81 HIS A N 1
ATOM 621 C CA . HIS A 1 81 ? 12.057 -1.444 -0.796 1.00 98.31 81 HIS A CA 1
ATOM 622 C C . HIS A 1 81 ? 11.003 -1.783 -1.855 1.00 98.31 81 HIS A C 1
ATOM 624 O O . HIS A 1 81 ? 10.396 -2.853 -1.819 1.00 98.31 81 HIS A O 1
ATOM 630 N N . ALA A 1 82 ? 10.764 -0.889 -2.810 1.00 97.38 82 ALA A N 1
ATOM 631 C CA . ALA A 1 82 ? 9.792 -1.108 -3.873 1.00 97.38 82 ALA A CA 1
ATOM 632 C C . ALA A 1 82 ? 10.339 -0.739 -5.247 1.00 97.38 82 ALA A C 1
ATOM 634 O O . ALA A 1 82 ? 10.896 0.340 -5.421 1.00 97.38 82 ALA A O 1
ATOM 635 N N . VAL A 1 83 ? 10.099 -1.604 -6.233 1.00 97.31 83 VAL A N 1
ATOM 636 C CA . VAL A 1 83 ? 10.509 -1.414 -7.630 1.00 97.31 83 VAL A CA 1
ATOM 637 C C . VAL A 1 83 ? 9.324 -1.679 -8.551 1.00 97.31 83 VAL A C 1
ATOM 639 O O . VAL A 1 83 ? 8.715 -2.747 -8.513 1.00 97.31 83 VAL A O 1
ATOM 642 N N . SER A 1 84 ? 9.006 -0.729 -9.421 1.00 96.94 84 SER A N 1
ATOM 643 C CA . SER A 1 84 ? 8.051 -0.928 -10.516 1.00 96.94 84 SER A CA 1
ATOM 644 C C . SER A 1 84 ? 8.727 -1.610 -11.698 1.00 96.94 84 SER A C 1
ATOM 646 O O . SER A 1 84 ? 9.902 -1.375 -11.978 1.00 96.94 84 SER A O 1
ATOM 648 N N . TYR A 1 85 ? 8.003 -2.459 -12.421 1.00 95.06 85 TYR A N 1
ATOM 649 C CA . TYR A 1 85 ? 8.610 -3.242 -13.496 1.00 95.06 85 TYR A CA 1
ATOM 650 C C . TYR A 1 85 ? 9.105 -2.363 -14.649 1.00 95.06 85 TYR A C 1
ATOM 652 O O . TYR A 1 85 ? 8.533 -1.305 -14.914 1.00 95.06 85 TYR A O 1
ATOM 660 N N . PRO A 1 86 ? 10.081 -2.833 -15.446 1.00 91.62 86 PRO A N 1
ATOM 661 C CA . PRO A 1 86 ? 10.490 -2.144 -16.672 1.00 91.62 86 PRO A CA 1
ATOM 662 C C . PRO A 1 86 ? 9.327 -1.885 -17.646 1.00 91.62 86 PRO A C 1
ATOM 664 O O . PRO A 1 86 ? 9.333 -0.898 -18.379 1.00 91.62 86 PRO A O 1
ATOM 667 N N . THR A 1 87 ? 8.309 -2.752 -17.639 1.00 89.31 87 THR A N 1
ATOM 668 C CA . THR A 1 87 ? 7.085 -2.623 -18.447 1.00 89.31 87 THR A CA 1
ATOM 669 C C . THR A 1 87 ? 6.070 -1.630 -17.878 1.00 89.31 87 THR A C 1
ATOM 671 O O . THR A 1 87 ? 5.088 -1.313 -18.555 1.00 89.31 87 THR A O 1
ATOM 674 N N . ALA A 1 88 ? 6.275 -1.137 -16.654 1.00 90.81 88 ALA A N 1
ATOM 675 C CA . ALA A 1 88 ? 5.355 -0.224 -16.009 1.00 90.81 88 ALA A CA 1
ATOM 676 C C . ALA A 1 88 ? 5.379 1.149 -16.693 1.00 90.81 88 ALA A C 1
ATOM 678 O O . ALA A 1 88 ? 6.418 1.797 -16.800 1.00 90.81 88 ALA A O 1
ATOM 679 N N . ARG A 1 89 ? 4.227 1.606 -17.191 1.00 91.94 89 ARG A N 1
ATOM 680 C CA . ARG A 1 89 ? 4.129 2.839 -18.001 1.00 91.94 89 ARG A CA 1
ATOM 681 C C . ARG A 1 89 ? 3.256 3.929 -17.378 1.00 91.94 89 ARG A C 1
ATOM 683 O O . ARG A 1 89 ? 3.174 5.026 -17.925 1.00 91.94 89 ARG A O 1
ATOM 690 N N . LEU A 1 90 ? 2.606 3.627 -16.257 1.00 93.44 90 LEU A N 1
ATOM 691 C CA . LEU A 1 90 ? 1.568 4.446 -15.628 1.00 93.44 90 LEU A CA 1
ATOM 692 C C . LEU A 1 90 ? 1.967 4.726 -14.178 1.00 93.44 90 LEU A C 1
ATOM 694 O O . LEU A 1 90 ? 2.638 3.902 -13.565 1.00 93.44 90 LEU A O 1
ATOM 698 N N . VAL A 1 91 ? 1.565 5.882 -13.643 1.00 93.94 91 VAL A N 1
ATOM 699 C CA . VAL A 1 91 ? 1.862 6.281 -12.248 1.00 93.94 91 VAL A CA 1
ATOM 700 C C . VAL A 1 91 ? 1.257 5.316 -11.224 1.00 93.94 91 VAL A C 1
ATOM 702 O O . VAL A 1 91 ? 1.811 5.119 -10.151 1.00 93.94 91 VAL A O 1
ATOM 705 N N . TRP A 1 92 ? 0.174 4.641 -11.603 1.00 93.19 92 TRP A N 1
ATOM 706 C CA . TRP A 1 92 ? -0.541 3.699 -10.752 1.00 93.19 92 TRP A CA 1
ATOM 707 C C . TRP A 1 92 ? 0.060 2.298 -10.691 1.00 93.19 92 TRP A C 1
ATOM 709 O O . TRP A 1 92 ? -0.427 1.457 -9.939 1.00 93.19 92 TRP A O 1
ATOM 719 N N . HIS A 1 93 ? 1.109 2.029 -11.469 1.00 96.06 93 HIS A N 1
ATOM 720 C CA . HIS A 1 93 ? 1.895 0.811 -11.315 1.00 96.06 93 HIS A CA 1
ATOM 721 C C . HIS A 1 93 ? 2.879 1.009 -10.166 1.00 96.06 93 HIS A C 1
ATOM 723 O O . HIS A 1 93 ? 4.028 1.380 -10.386 1.00 96.06 93 HIS A O 1
ATOM 729 N N . CYS A 1 94 ? 2.390 0.859 -8.941 1.00 96.81 94 CYS A N 1
ATOM 730 C CA . CYS A 1 94 ? 3.152 1.098 -7.727 1.00 96.81 94 CYS A CA 1
ATOM 731 C C . CYS A 1 94 ? 2.646 0.200 -6.582 1.00 96.81 94 CYS A C 1
ATOM 733 O O . CYS A 1 94 ? 1.646 -0.512 -6.740 1.00 96.81 94 CYS A O 1
ATOM 735 N N . PRO A 1 95 ? 3.331 0.196 -5.426 1.00 97.62 95 PRO A N 1
ATOM 736 C CA . PRO A 1 95 ? 2.849 -0.486 -4.233 1.00 97.62 95 PRO A CA 1
ATOM 737 C C . PRO A 1 95 ? 1.572 0.144 -3.681 1.00 97.62 95 PRO A C 1
ATOM 739 O O . PRO A 1 95 ? 1.388 1.364 -3.704 1.00 97.62 95 PRO A O 1
ATOM 742 N N . PHE A 1 96 ? 0.725 -0.701 -3.107 1.00 97.44 96 PHE A N 1
ATOM 743 C CA . PHE A 1 96 ? -0.493 -0.337 -2.402 1.00 97.44 96 PHE A CA 1
ATOM 744 C C . PHE A 1 96 ? -0.473 -0.901 -0.979 1.00 97.44 96 PHE A C 1
ATOM 746 O O . PHE A 1 96 ? 0.137 -1.934 -0.694 1.00 97.44 96 PHE A O 1
ATOM 753 N N . ILE A 1 97 ? -1.219 -0.242 -0.104 1.00 97.44 97 ILE A N 1
ATOM 754 C CA . ILE A 1 97 ? -1.417 -0.595 1.294 1.00 97.44 97 ILE A CA 1
ATOM 755 C C . ILE A 1 97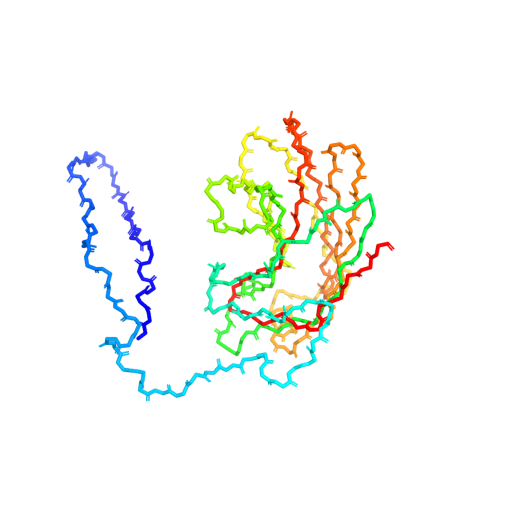 ? -2.909 -0.859 1.474 1.00 97.44 97 ILE A C 1
ATOM 757 O O . ILE A 1 97 ? -3.734 0.043 1.325 1.00 97.44 97 ILE A O 1
ATOM 761 N N . CYS A 1 98 ? -3.256 -2.108 1.761 1.00 96.38 98 CYS A N 1
ATOM 762 C CA . CYS A 1 98 ? -4.630 -2.540 1.979 1.00 96.38 98 CYS A CA 1
ATOM 763 C C . CYS A 1 98 ? -4.904 -2.620 3.482 1.00 96.38 98 CYS A C 1
ATOM 765 O O . CYS A 1 98 ? -4.324 -3.472 4.151 1.00 96.38 98 CYS A O 1
ATOM 767 N N . LEU A 1 99 ? -5.776 -1.759 4.006 1.00 95.69 99 LEU A N 1
ATOM 768 C CA . LEU A 1 99 ? -6.355 -1.858 5.345 1.00 95.69 99 LEU A CA 1
ATOM 769 C C . LEU A 1 99 ? -7.651 -2.663 5.257 1.00 95.69 99 LEU A C 1
ATOM 771 O O . LEU A 1 99 ? -8.572 -2.289 4.527 1.00 95.69 99 LEU A O 1
ATOM 775 N N . PHE A 1 100 ? -7.750 -3.739 6.028 1.00 94.38 100 PHE A N 1
ATOM 776 C CA . PHE A 1 100 ? -8.889 -4.650 5.960 1.00 94.38 100 PHE A CA 1
ATOM 777 C C . PHE A 1 100 ? -9.172 -5.339 7.295 1.00 94.38 100 PHE A C 1
ATOM 779 O O . PHE A 1 100 ? -8.370 -5.297 8.231 1.00 94.38 100 PHE A O 1
ATOM 786 N N . SER A 1 101 ? -10.322 -6.004 7.371 1.00 93.19 101 SER A N 1
ATOM 787 C CA . SER A 1 101 ? -10.600 -7.039 8.366 1.00 93.19 101 SER A CA 1
ATOM 788 C C . SER A 1 101 ? -10.866 -8.382 7.704 1.00 93.19 101 SER A C 1
ATOM 790 O O . SER A 1 101 ? -11.278 -8.463 6.548 1.00 93.19 101 SER A O 1
ATOM 792 N N . SER A 1 102 ? -10.566 -9.440 8.444 1.00 92.12 102 SER A N 1
ATOM 793 C CA . SER A 1 102 ? -10.869 -10.833 8.116 1.00 92.12 102 SER A CA 1
ATOM 794 C C . SER A 1 102 ? -10.731 -11.667 9.388 1.00 92.12 102 SER A C 1
ATOM 796 O O . SER A 1 102 ? -10.207 -11.197 10.409 1.00 92.12 102 SER A O 1
ATOM 798 N N . SER A 1 103 ? -11.182 -12.911 9.329 1.00 89.75 103 SER A N 1
ATOM 799 C CA . SER A 1 103 ? -11.067 -13.857 10.433 1.00 89.75 103 SER A CA 1
ATOM 800 C C . SER A 1 103 ? -9.617 -14.258 10.710 1.00 89.75 103 SER A C 1
ATOM 802 O O . SER A 1 103 ? -9.248 -14.358 11.882 1.00 89.75 103 SER A O 1
ATOM 804 N N . ASN A 1 104 ? -8.787 -14.438 9.672 1.00 87.69 104 ASN A N 1
ATOM 805 C CA . ASN A 1 104 ? -7.426 -14.971 9.812 1.00 87.69 104 ASN A CA 1
ATOM 806 C C . ASN A 1 104 ? -6.320 -14.064 9.251 1.00 87.69 104 ASN A C 1
ATOM 808 O O . ASN A 1 104 ? -5.172 -14.498 9.140 1.00 87.69 104 ASN A O 1
ATOM 812 N N . GLY A 1 105 ? -6.629 -12.815 8.899 1.00 89.38 105 GLY A N 1
ATOM 813 C CA . GLY A 1 105 ? -5.653 -11.884 8.330 1.00 89.38 105 GLY A CA 1
ATOM 814 C C . GLY A 1 105 ? -5.281 -12.197 6.878 1.00 89.38 105 GLY A C 1
ATOM 815 O O . GLY A 1 105 ? -4.190 -11.826 6.446 1.00 89.38 105 GLY A O 1
ATOM 816 N N . LYS A 1 106 ? -6.145 -12.887 6.124 1.00 88.81 106 LYS A N 1
ATOM 817 C CA . LYS A 1 106 ? -5.918 -13.220 4.708 1.00 88.81 106 LYS A CA 1
ATOM 818 C C . LYS A 1 106 ? -6.886 -12.464 3.805 1.00 88.81 106 LYS A C 1
ATOM 820 O O . LYS A 1 106 ? -8.023 -12.200 4.188 1.00 88.81 106 LYS A O 1
ATOM 825 N N . LEU A 1 107 ? -6.427 -12.104 2.607 1.00 85.06 107 LEU A N 1
ATOM 82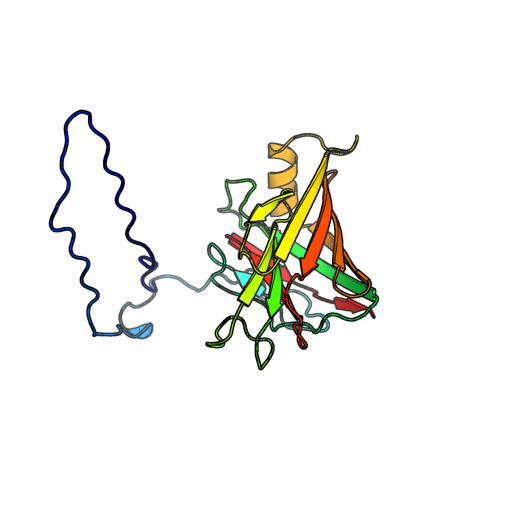6 C CA . LEU A 1 107 ? -7.232 -11.345 1.643 1.00 85.06 107 LEU A CA 1
ATOM 827 C C . LEU A 1 107 ? -8.238 -12.242 0.908 1.00 85.06 107 LEU A C 1
ATOM 829 O O . LEU A 1 107 ? -9.222 -11.748 0.369 1.00 85.06 107 LEU A O 1
ATOM 833 N N . GLU A 1 108 ? -7.996 -13.550 0.895 1.00 85.00 108 GLU A N 1
ATOM 834 C CA . GLU A 1 108 ? -8.834 -14.560 0.248 1.00 85.00 108 GLU A CA 1
ATOM 835 C C . GLU A 1 108 ? -9.930 -15.113 1.171 1.00 85.00 108 GLU A C 1
ATOM 837 O O . GLU A 1 108 ? -10.746 -15.926 0.732 1.00 85.00 108 GLU A O 1
ATOM 842 N N . ASP A 1 109 ? -9.948 -14.707 2.446 1.00 85.31 109 ASP A N 1
ATOM 843 C CA . ASP A 1 109 ? -10.954 -15.165 3.402 1.00 85.31 109 ASP A CA 1
ATOM 844 C C . ASP A 1 109 ? -12.356 -14.714 2.959 1.00 85.31 109 ASP A C 1
ATOM 846 O O . ASP A 1 109 ? -12.569 -13.583 2.521 1.00 85.31 109 ASP A O 1
ATOM 850 N N . SER A 1 110 ? -13.359 -15.581 3.121 1.00 87.00 110 SER A N 1
ATOM 851 C CA . SER A 1 110 ? -14.742 -15.274 2.725 1.00 87.00 110 SER A CA 1
ATOM 852 C C . SER A 1 110 ? -15.357 -14.103 3.498 1.00 87.00 110 SER A C 1
ATOM 854 O O . SER A 1 110 ? -16.337 -13.517 3.045 1.00 87.00 110 SER A O 1
ATOM 856 N N . ASP A 1 111 ? -14.820 -13.794 4.683 1.00 88.50 111 ASP A N 1
ATOM 857 C CA . ASP A 1 111 ? -15.225 -12.661 5.516 1.00 88.50 111 ASP A CA 1
ATOM 858 C C . ASP A 1 111 ? -14.331 -11.422 5.336 1.00 88.50 111 ASP A C 1
ATOM 860 O O . ASP A 1 111 ? -14.446 -10.467 6.107 1.00 88.50 111 ASP A O 1
ATOM 864 N N . PHE A 1 112 ? -13.475 -11.417 4.307 1.00 90.44 112 PHE A N 1
ATOM 865 C CA . PHE A 1 112 ? -12.662 -10.269 3.928 1.00 90.44 112 PHE A CA 1
ATOM 866 C C . PHE A 1 112 ? -13.518 -9.011 3.740 1.00 90.44 112 PHE A C 1
ATOM 868 O O . PHE A 1 112 ? -14.522 -8.984 3.021 1.00 90.44 112 PHE A O 1
ATOM 875 N N . CYS A 1 113 ? -13.080 -7.932 4.377 1.00 90.12 113 CYS A N 1
ATOM 876 C CA . CYS A 1 113 ? -13.677 -6.616 4.270 1.00 90.12 113 CYS A CA 1
ATOM 877 C C . CYS A 1 113 ? -12.579 -5.573 4.092 1.00 90.12 113 CYS A C 1
ATOM 879 O O . CYS A 1 113 ? -11.897 -5.208 5.051 1.00 90.12 113 CYS A O 1
ATOM 881 N N . GLU A 1 114 ? -12.447 -5.053 2.877 1.00 91.75 114 GLU A N 1
ATOM 882 C CA . GLU A 1 114 ? -11.574 -3.917 2.604 1.00 91.75 114 GLU A CA 1
ATOM 883 C C . GLU A 1 114 ? -12.147 -2.643 3.226 1.00 91.75 114 GLU A C 1
ATOM 885 O O . GLU A 1 114 ? -13.296 -2.276 2.971 1.00 91.75 114 GLU A O 1
ATOM 890 N N . TYR A 1 115 ? -11.332 -1.946 4.013 1.00 92.88 115 TYR A N 1
ATOM 891 C CA . TYR A 1 115 ? -11.652 -0.605 4.490 1.00 92.88 115 TYR A CA 1
ATOM 892 C C . TYR A 1 115 ? -10.952 0.468 3.680 1.00 92.88 115 TYR A C 1
ATOM 894 O O . TYR A 1 115 ? -11.514 1.535 3.466 1.00 92.88 115 TYR A O 1
ATOM 902 N N . GLN A 1 116 ? -9.720 0.224 3.250 1.00 93.75 116 GLN A N 1
ATOM 903 C CA . GLN A 1 116 ? -9.021 1.177 2.413 1.00 93.75 116 GLN A CA 1
ATOM 904 C C . GLN A 1 116 ? -7.953 0.496 1.580 1.00 93.75 116 GLN A C 1
ATOM 906 O O . GLN A 1 116 ? -7.186 -0.317 2.085 1.00 93.75 116 GLN A O 1
ATOM 911 N N . LEU A 1 117 ? -7.838 0.931 0.331 1.00 95.19 117 LEU A N 1
ATOM 912 C CA . LEU A 1 117 ? -6.668 0.688 -0.494 1.00 95.19 117 LEU A CA 1
ATOM 913 C C . LEU A 1 117 ? -5.978 2.026 -0.761 1.00 95.19 117 LEU A C 1
ATOM 915 O O . LEU A 1 117 ? -6.489 2.835 -1.533 1.00 95.19 117 LEU A O 1
ATOM 919 N N . LEU A 1 118 ? -4.848 2.267 -0.100 1.00 96.44 118 LEU A N 1
ATOM 920 C CA . LEU A 1 118 ? -4.019 3.453 -0.300 1.00 96.44 118 LEU A CA 1
ATOM 921 C C . LEU A 1 118 ? -2.896 3.123 -1.279 1.00 96.44 118 LEU A C 1
ATOM 923 O O . LEU A 1 118 ? -2.125 2.197 -1.039 1.00 96.44 118 LEU A O 1
ATOM 927 N N . ARG A 1 119 ? -2.781 3.869 -2.373 1.00 96.38 119 ARG A N 1
ATOM 928 C CA . ARG A 1 119 ? -1.723 3.679 -3.368 1.00 96.38 119 ARG A CA 1
ATOM 929 C C . ARG A 1 119 ? -0.612 4.697 -3.144 1.00 96.38 119 ARG A C 1
ATOM 931 O O . ARG A 1 119 ? -0.885 5.834 -2.762 1.00 96.38 119 ARG A O 1
ATOM 938 N N . LEU A 1 120 ? 0.641 4.304 -3.375 1.00 96.62 120 LEU A N 1
ATOM 939 C CA . LEU A 1 120 ? 1.784 5.198 -3.151 1.00 96.62 120 LEU A CA 1
ATOM 940 C C . LEU A 1 120 ? 1.867 6.362 -4.149 1.00 96.62 120 LEU A C 1
ATOM 942 O O . LEU A 1 120 ? 2.678 7.260 -3.963 1.00 96.62 120 LEU A O 1
ATOM 946 N N . ASP A 1 121 ? 1.036 6.393 -5.188 1.00 96.00 121 ASP A N 1
ATOM 947 C CA . ASP A 1 121 ? 0.859 7.572 -6.041 1.00 96.00 121 ASP A CA 1
ATOM 948 C C . ASP A 1 121 ? -0.196 8.560 -5.507 1.00 96.00 121 ASP A C 1
ATOM 950 O O . ASP A 1 121 ? -0.494 9.562 -6.151 1.00 96.00 121 ASP A O 1
ATOM 954 N N . GLY A 1 122 ? -0.737 8.314 -4.309 1.00 94.06 122 GLY A N 1
ATOM 955 C CA . GLY A 1 122 ? -1.664 9.204 -3.609 1.00 94.06 122 GLY A CA 1
ATOM 956 C C . GLY A 1 122 ? -3.138 8.938 -3.906 1.00 94.06 122 GLY A C 1
ATOM 957 O O . GLY A 1 122 ? -4.003 9.519 -3.249 1.00 94.06 122 GLY A O 1
ATOM 958 N N . GLU A 1 123 ? -3.456 8.045 -4.844 1.00 92.69 123 GLU A N 1
ATOM 959 C CA . GLU A 1 123 ? -4.835 7.616 -5.054 1.00 92.69 123 GLU A CA 1
ATOM 960 C C . GLU A 1 123 ? -5.302 6.662 -3.950 1.00 92.69 123 GLU A C 1
ATOM 962 O O . GLU A 1 123 ? -4.528 5.928 -3.329 1.00 92.69 123 GLU A O 1
ATOM 967 N N . SER A 1 124 ? -6.611 6.648 -3.716 1.00 89.94 124 SER A N 1
ATOM 968 C CA . SER A 1 124 ? -7.228 5.661 -2.841 1.00 89.94 124 SER A CA 1
ATOM 969 C C . SER A 1 124 ? -8.570 5.216 -3.383 1.00 89.94 124 SER A C 1
ATOM 971 O O . SER A 1 124 ? -9.299 6.008 -3.985 1.00 89.94 124 SER A O 1
ATOM 973 N N . ASN A 1 125 ? -8.911 3.956 -3.135 1.00 80.69 125 ASN A N 1
ATOM 974 C CA . ASN A 1 125 ? -10.239 3.450 -3.439 1.00 80.69 125 ASN A CA 1
ATOM 975 C C . ASN A 1 125 ? -11.108 3.545 -2.183 1.00 80.69 125 ASN A C 1
ATOM 977 O O . ASN A 1 125 ? -10.693 3.154 -1.088 1.00 80.69 125 ASN A O 1
ATOM 981 N N . VAL A 1 126 ? -12.327 4.062 -2.350 1.00 66.19 126 VAL A N 1
ATOM 982 C CA . VAL A 1 126 ? -13.343 4.054 -1.297 1.00 66.19 126 VAL A CA 1
ATOM 983 C C . VAL A 1 126 ? -14.021 2.697 -1.327 1.00 66.19 126 VAL A C 1
ATOM 985 O O . VAL A 1 126 ? -14.772 2.393 -2.253 1.00 66.19 126 VAL A O 1
ATOM 988 N N . SER A 1 127 ? -13.760 1.884 -0.313 1.00 62.00 127 SER A N 1
ATOM 989 C CA . SER A 1 127 ? -14.476 0.638 -0.114 1.00 62.00 127 SER A CA 1
ATOM 990 C C . SER A 1 127 ? -15.334 0.773 1.135 1.00 62.00 127 SER A C 1
ATOM 992 O O . SER A 1 127 ? -14.831 0.978 2.233 1.00 62.00 127 SER A O 1
ATOM 994 N N . ASP A 1 128 ? -16.638 0.595 0.947 1.00 69.62 128 ASP A N 1
ATOM 995 C CA . ASP A 1 128 ? -17.582 0.231 2.001 1.00 69.62 128 ASP A CA 1
ATOM 996 C C . ASP A 1 128 ? -18.191 1.357 2.865 1.00 69.62 128 ASP A C 1
ATOM 998 O O . ASP A 1 128 ? -17.518 2.234 3.395 1.00 69.62 128 ASP A O 1
ATOM 1002 N N . GLY A 1 129 ? -19.506 1.268 3.101 1.00 79.12 129 GLY A N 1
ATOM 1003 C CA . GLY A 1 129 ? -20.229 2.119 4.056 1.00 79.12 129 GLY A CA 1
ATOM 1004 C C . GLY A 1 129 ? -19.880 1.853 5.530 1.00 79.12 129 GLY A C 1
ATOM 1005 O O . GLY A 1 129 ? -20.408 2.520 6.417 1.00 79.12 129 GLY A O 1
ATOM 1006 N N . ARG A 1 130 ? -19.010 0.876 5.814 1.00 87.62 130 ARG A N 1
ATOM 1007 C CA . ARG A 1 130 ? -18.476 0.550 7.146 1.00 87.62 130 ARG A CA 1
ATOM 1008 C C . ARG A 1 130 ? -17.320 1.454 7.588 1.00 87.62 130 ARG A C 1
ATOM 1010 O O . ARG A 1 130 ? -16.920 1.381 8.752 1.00 87.62 130 ARG A O 1
ATOM 1017 N N . VAL A 1 131 ? -16.794 2.301 6.706 1.00 91.19 131 VAL A N 1
ATOM 1018 C CA . VAL A 1 131 ? -15.644 3.169 6.977 1.00 91.19 131 VAL A CA 1
ATOM 1019 C C . VAL A 1 131 ? -15.820 4.533 6.317 1.00 91.19 131 VAL A C 1
ATOM 1021 O O . VAL A 1 131 ? -16.399 4.662 5.243 1.00 91.19 131 VAL A O 1
ATOM 1024 N N . LYS A 1 132 ? -15.304 5.572 6.971 1.00 92.88 132 LYS A N 1
ATOM 1025 C CA . LYS A 1 132 ? -15.112 6.888 6.364 1.00 92.88 132 LYS A CA 1
ATOM 1026 C C . LYS A 1 132 ? -13.621 7.100 6.119 1.00 92.88 132 LYS A C 1
ATOM 1028 O O . LYS A 1 132 ? -12.864 7.143 7.086 1.00 92.88 132 LYS A O 1
ATOM 1033 N N . ASN A 1 133 ? -13.228 7.255 4.858 1.00 94.12 133 ASN A N 1
ATOM 1034 C CA . ASN A 1 133 ? -11.844 7.521 4.467 1.00 94.12 133 ASN A CA 1
ATOM 1035 C C . ASN A 1 133 ? -11.663 8.975 4.038 1.00 94.12 133 ASN A C 1
ATOM 1037 O O . ASN A 1 133 ? -12.464 9.502 3.267 1.00 94.12 133 ASN A O 1
ATOM 1041 N N . GLU A 1 134 ? -10.581 9.590 4.496 1.00 94.50 134 GLU A N 1
ATOM 1042 C CA . GLU A 1 134 ? -10.102 10.892 4.039 1.00 94.50 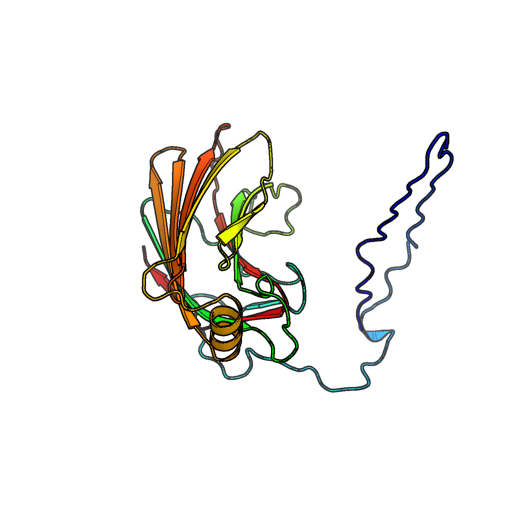134 GLU A CA 1
ATOM 1043 C C . GLU A 1 134 ? -8.633 10.744 3.643 1.00 94.50 134 GLU A C 1
ATOM 1045 O O . GLU A 1 134 ? -7.834 10.209 4.410 1.00 94.50 134 GLU A O 1
ATOM 1050 N N . VAL A 1 135 ? -8.275 11.187 2.437 1.00 95.31 135 VAL A N 1
ATOM 1051 C CA . VAL A 1 135 ? -6.897 11.130 1.936 1.00 95.31 135 VAL A CA 1
ATOM 1052 C C . VAL A 1 135 ? -6.449 12.524 1.538 1.00 95.31 135 VAL A C 1
ATOM 1054 O O . VAL A 1 135 ? -7.146 13.244 0.826 1.00 95.31 135 VAL A O 1
ATOM 1057 N N . PHE A 1 136 ? -5.270 12.887 2.020 1.00 96.88 136 PHE A N 1
ATOM 1058 C CA . PHE A 1 136 ? -4.606 14.155 1.790 1.00 96.88 136 PHE A CA 1
ATOM 1059 C C . PHE A 1 136 ? -3.292 13.872 1.076 1.00 96.88 136 PHE A C 1
ATOM 1061 O O . PHE A 1 136 ? -2.477 13.080 1.554 1.00 96.88 136 PHE A O 1
ATOM 1068 N N . VAL A 1 137 ? -3.097 14.528 -0.063 1.00 96.94 137 VAL A N 1
ATOM 1069 C CA . VAL A 1 137 ? -1.895 14.395 -0.882 1.00 96.94 137 VAL A CA 1
ATOM 1070 C C . VAL A 1 137 ? -1.292 15.775 -1.074 1.00 96.94 137 VAL A C 1
ATOM 1072 O O . VAL A 1 137 ? -1.979 16.707 -1.491 1.00 96.94 137 VAL A O 1
ATOM 1075 N N . GLU A 1 138 ? -0.008 15.900 -0.770 1.00 97.44 138 GLU A N 1
ATOM 1076 C CA . GLU A 1 138 ? 0.764 17.127 -0.916 1.00 97.44 138 GLU A CA 1
ATOM 1077 C C . GLU A 1 138 ? 2.001 16.839 -1.772 1.00 97.44 138 GLU A C 1
ATOM 1079 O O . GLU A 1 138 ? 2.794 15.945 -1.470 1.00 97.44 138 GLU A O 1
ATOM 1084 N N . GLN A 1 139 ? 2.170 17.609 -2.845 1.00 97.56 139 GLN A N 1
ATOM 1085 C CA . GLN A 1 139 ? 3.418 17.648 -3.602 1.00 97.56 139 GLN A CA 1
ATOM 1086 C C . GLN A 1 139 ? 4.364 18.622 -2.903 1.00 97.56 139 GLN A C 1
ATOM 1088 O O . GLN A 1 139 ? 4.070 19.813 -2.803 1.00 97.56 139 GLN A O 1
ATOM 1093 N N . THR A 1 140 ? 5.481 18.113 -2.396 1.00 96.31 140 THR A N 1
ATOM 1094 C CA . THR A 1 140 ? 6.500 18.933 -1.739 1.00 96.31 140 THR A CA 1
ATOM 1095 C C . THR A 1 140 ? 7.390 19.617 -2.772 1.00 96.31 140 THR A C 1
ATOM 1097 O O . THR A 1 140 ? 7.336 19.327 -3.965 1.00 96.31 140 THR A O 1
ATOM 1100 N N . GLU A 1 141 ? 8.286 20.488 -2.314 1.00 94.94 141 GLU A N 1
ATOM 1101 C CA . GLU A 1 141 ? 9.327 21.099 -3.154 1.00 94.94 141 GLU A CA 1
ATOM 1102 C C . GLU A 1 141 ? 10.241 20.079 -3.863 1.00 94.94 141 GLU A C 1
ATOM 1104 O O . GLU A 1 141 ? 10.854 20.396 -4.881 1.00 94.94 141 GLU A O 1
ATOM 1109 N N . ASN A 1 142 ? 10.304 18.841 -3.357 1.00 93.62 142 ASN A N 1
ATOM 1110 C CA . ASN A 1 142 ? 11.075 17.755 -3.958 1.00 93.62 142 ASN A CA 1
ATOM 1111 C C . ASN A 1 142 ? 10.317 17.033 -5.084 1.00 93.62 142 ASN A C 1
ATOM 1113 O O . ASN A 1 142 ? 10.924 16.255 -5.826 1.00 93.62 142 ASN A O 1
ATOM 1117 N N . PHE A 1 143 ? 9.011 17.275 -5.237 1.00 96.19 143 PHE A N 1
ATOM 1118 C CA . PHE A 1 143 ? 8.226 16.702 -6.321 1.00 96.19 143 PHE A CA 1
ATOM 1119 C C . PHE A 1 143 ? 8.524 17.431 -7.632 1.00 96.19 143 PHE A C 1
ATOM 1121 O O . PHE A 1 143 ? 8.132 18.577 -7.840 1.00 96.19 143 PHE A O 1
ATOM 1128 N N . LYS A 1 144 ? 9.228 16.754 -8.543 1.00 95.38 144 LYS A N 1
ATOM 1129 C CA . LYS A 1 144 ? 9.616 17.345 -9.834 1.00 95.38 144 LYS A CA 1
ATOM 1130 C C . LYS A 1 144 ? 8.512 17.237 -10.879 1.00 95.38 144 LYS A C 1
ATOM 1132 O O . LYS A 1 144 ? 8.155 18.217 -11.522 1.00 95.38 144 LYS A O 1
ATOM 1137 N N . SER A 1 145 ? 8.027 16.020 -11.099 1.00 96.88 145 SER A N 1
ATOM 1138 C CA . SER A 1 145 ? 6.966 15.701 -12.052 1.00 96.88 145 SER A CA 1
ATOM 1139 C C . SER A 1 145 ? 6.519 14.252 -11.857 1.00 96.88 145 SER A C 1
ATOM 1141 O O . SER A 1 145 ? 7.258 13.435 -11.300 1.00 96.88 145 SER A O 1
ATOM 1143 N N . TRP A 1 146 ? 5.349 13.904 -12.389 1.00 95.88 146 TRP A N 1
ATOM 1144 C CA . TRP A 1 146 ? 4.883 12.516 -12.432 1.00 95.88 146 TRP A CA 1
ATOM 1145 C C . TRP A 1 146 ? 5.778 11.603 -13.274 1.00 95.88 146 TRP A C 1
ATOM 1147 O O . TRP A 1 146 ? 5.938 10.430 -12.944 1.00 95.88 146 TRP A O 1
ATOM 1157 N N . ASP A 1 147 ? 6.400 12.120 -14.337 1.00 96.12 147 ASP A N 1
ATOM 1158 C CA . ASP A 1 147 ? 7.343 11.337 -15.139 1.00 96.12 147 ASP A CA 1
ATOM 1159 C C . ASP A 1 147 ? 8.611 11.019 -14.351 1.00 96.12 147 ASP A C 1
ATOM 1161 O O . ASP A 1 147 ? 9.037 9.867 -14.323 1.00 96.12 147 ASP A O 1
ATOM 1165 N N . ASN A 1 148 ? 9.160 11.996 -13.625 1.00 95.50 148 ASN A N 1
ATOM 1166 C CA . ASN A 1 148 ? 10.275 11.746 -12.716 1.00 95.50 148 ASN A CA 1
ATOM 1167 C C . ASN A 1 148 ? 9.888 10.743 -11.628 1.00 95.50 148 ASN A C 1
ATOM 1169 O O . ASN A 1 148 ? 10.642 9.811 -11.376 1.00 95.50 148 ASN A O 1
ATOM 1173 N N . TRP A 1 149 ? 8.709 10.896 -11.026 1.00 95.81 149 TRP A N 1
ATOM 1174 C CA . TRP A 1 149 ? 8.227 9.982 -9.995 1.00 95.81 149 TRP A CA 1
ATOM 1175 C C . TRP A 1 149 ? 8.116 8.536 -10.510 1.00 95.81 149 TRP A C 1
ATOM 1177 O O . TRP A 1 149 ? 8.575 7.614 -9.836 1.00 95.81 149 TRP A O 1
ATOM 1187 N N . LYS A 1 150 ? 7.594 8.316 -11.729 1.00 95.12 150 LYS A N 1
ATOM 1188 C CA . LYS A 1 150 ? 7.558 6.979 -12.357 1.00 95.12 150 LYS A CA 1
ATOM 1189 C C . LYS A 1 150 ? 8.952 6.403 -12.575 1.00 95.12 150 LYS A C 1
ATOM 1191 O O . LYS A 1 150 ? 9.167 5.221 -12.326 1.00 95.12 150 LYS A O 1
ATOM 1196 N N . GLU A 1 151 ? 9.882 7.210 -13.078 1.00 94.94 151 GLU A N 1
ATOM 1197 C CA . GLU A 1 151 ? 11.235 6.734 -13.365 1.00 94.94 151 GLU A CA 1
ATOM 1198 C C . GLU A 1 151 ? 11.987 6.358 -12.085 1.00 94.94 151 GLU A C 1
ATOM 1200 O O . GLU A 1 151 ? 12.686 5.349 -12.070 1.00 94.94 151 GLU A O 1
ATOM 1205 N N . GLU A 1 152 ? 11.792 7.083 -10.983 1.00 94.69 152 GLU A N 1
ATOM 1206 C CA . GLU A 1 152 ? 12.362 6.681 -9.693 1.00 94.69 152 GLU A CA 1
ATOM 1207 C C . GLU A 1 152 ? 11.687 5.430 -9.121 1.00 94.69 152 GLU A C 1
ATOM 1209 O O . GLU A 1 152 ? 12.377 4.537 -8.640 1.00 94.69 152 GLU A O 1
ATOM 1214 N N . ASN A 1 153 ? 10.367 5.281 -9.278 1.00 94.50 153 ASN A N 1
ATOM 1215 C CA . ASN A 1 153 ? 9.682 4.033 -8.924 1.00 94.50 153 ASN A CA 1
ATOM 1216 C C . ASN A 1 153 ? 10.246 2.816 -9.670 1.00 94.50 153 ASN A C 1
ATOM 1218 O O . ASN A 1 153 ? 10.322 1.734 -9.094 1.00 94.50 153 ASN A O 1
ATOM 1222 N N . LYS A 1 154 ? 10.664 2.965 -10.933 1.00 95.81 154 LYS A N 1
ATOM 1223 C CA . LYS A 1 154 ? 11.329 1.889 -11.692 1.00 95.81 154 LYS A CA 1
ATOM 1224 C C . LYS A 1 154 ? 12.767 1.625 -11.252 1.00 95.81 154 LYS A C 1
ATOM 1226 O O . LYS A 1 154 ? 13.248 0.510 -11.426 1.00 95.81 154 LYS A O 1
ATOM 1231 N N . LYS A 1 155 ? 13.473 2.639 -10.745 1.00 95.31 155 LYS A N 1
ATOM 1232 C CA . LYS A 1 155 ? 14.835 2.478 -10.208 1.00 95.31 155 LYS A CA 1
ATOM 1233 C C . LYS A 1 155 ? 14.834 1.777 -8.857 1.00 95.31 155 LYS A C 1
ATOM 1235 O O . LYS A 1 155 ? 15.779 1.055 -8.559 1.00 95.31 155 LYS A O 1
ATOM 1240 N N . GLY A 1 156 ? 13.780 1.995 -8.081 1.00 94.81 156 GLY A N 1
ATOM 1241 C CA . GLY A 1 156 ? 13.635 1.482 -6.732 1.00 94.81 156 GLY A CA 1
ATOM 1242 C C . GLY A 1 156 ? 13.576 2.607 -5.709 1.00 94.81 156 GLY A C 1
ATOM 1243 O O . GLY A 1 156 ? 14.303 3.595 -5.808 1.00 94.81 156 GLY A O 1
ATOM 1244 N N . LEU A 1 157 ? 12.693 2.453 -4.728 1.00 94.06 157 LEU A N 1
ATOM 1245 C CA . LEU A 1 157 ? 12.438 3.430 -3.677 1.00 94.06 157 LEU A CA 1
ATOM 1246 C C . LEU A 1 157 ? 12.368 2.732 -2.325 1.00 94.06 157 LEU A C 1
ATOM 1248 O O . LEU A 1 157 ? 11.620 1.766 -2.161 1.00 94.06 157 LEU A O 1
ATOM 1252 N N . ASP A 1 158 ? 13.068 3.287 -1.343 1.00 97.00 158 ASP A N 1
ATOM 1253 C CA . ASP A 1 158 ? 12.870 2.906 0.049 1.00 97.00 158 ASP A CA 1
ATOM 1254 C C . ASP A 1 158 ? 11.648 3.647 0.582 1.00 97.00 158 ASP A C 1
ATOM 1256 O O . ASP A 1 158 ? 11.585 4.879 0.613 1.00 97.00 158 ASP A O 1
ATOM 1260 N N . CYS A 1 159 ? 10.644 2.874 0.960 1.00 97.56 159 CYS A N 1
ATOM 1261 C CA . CYS A 1 159 ? 9.361 3.360 1.415 1.00 97.56 159 CYS A CA 1
ATOM 1262 C C . CYS A 1 159 ? 9.265 3.208 2.926 1.00 97.56 159 CYS A C 1
ATOM 1264 O O . CYS A 1 159 ? 9.678 2.203 3.507 1.00 97.56 159 CYS A O 1
ATOM 1266 N N . LYS A 1 160 ? 8.650 4.204 3.559 1.00 98.38 160 LYS A N 1
ATOM 1267 C CA . LYS A 1 160 ? 8.302 4.176 4.973 1.00 98.38 160 LYS A CA 1
ATOM 1268 C C . LYS A 1 160 ? 6.856 4.601 5.145 1.00 98.38 160 LYS A C 1
ATOM 1270 O O . LYS A 1 160 ? 6.452 5.658 4.659 1.00 98.38 160 LYS A O 1
ATOM 1275 N N . VAL A 1 161 ? 6.098 3.795 5.873 1.00 98.38 161 VAL A N 1
ATOM 1276 C CA . VAL A 1 161 ? 4.702 4.051 6.212 1.00 98.38 161 VAL A CA 1
ATOM 1277 C C . VAL A 1 161 ? 4.572 4.012 7.723 1.00 98.38 161 VAL A C 1
ATOM 1279 O O . VAL A 1 161 ? 4.837 2.986 8.344 1.00 98.38 161 VAL A O 1
ATOM 1282 N N . THR A 1 162 ? 4.142 5.111 8.327 1.00 98.56 162 THR A N 1
ATOM 1283 C CA . THR A 1 162 ? 3.784 5.136 9.747 1.00 98.56 162 THR A CA 1
ATOM 1284 C C . THR A 1 162 ? 2.289 4.935 9.893 1.00 98.56 162 THR A C 1
ATOM 1286 O O . THR A 1 162 ? 1.512 5.579 9.186 1.00 98.56 162 THR A O 1
ATOM 1289 N N . ILE A 1 163 ? 1.893 4.077 10.825 1.00 98.56 163 ILE A N 1
ATOM 1290 C CA . ILE A 1 163 ? 0.499 3.776 11.126 1.00 98.56 163 ILE A CA 1
ATOM 1291 C C . ILE A 1 163 ? 0.242 4.049 12.602 1.00 98.56 163 ILE A C 1
ATOM 1293 O O . ILE A 1 163 ? 0.964 3.560 13.473 1.00 98.56 163 ILE A O 1
ATOM 1297 N N . GLU A 1 164 ? -0.810 4.809 12.878 1.00 97.94 164 GLU A N 1
ATOM 1298 C CA . GLU A 1 164 ? -1.290 5.078 14.228 1.00 97.94 164 GLU A CA 1
ATOM 1299 C C . GLU A 1 164 ? -2.776 4.741 14.333 1.00 97.94 164 GLU A C 1
ATOM 1301 O O . GLU A 1 164 ? -3.596 5.194 13.532 1.00 97.94 164 GLU A O 1
ATOM 1306 N N . LYS A 1 165 ? -3.136 3.950 15.341 1.00 95.69 165 LYS A N 1
ATOM 1307 C CA . LYS A 1 165 ? -4.517 3.613 15.677 1.00 95.69 165 LYS A CA 1
ATOM 1308 C C . LYS A 1 165 ? -4.931 4.379 16.928 1.00 95.69 165 LYS A C 1
ATOM 1310 O O . LYS A 1 165 ? -4.398 4.162 18.010 1.00 95.69 165 LYS A O 1
ATOM 1315 N N . GLN A 1 166 ? -5.933 5.235 16.775 1.00 94.06 166 GLN A N 1
ATOM 1316 C CA . GLN A 1 166 ? -6.535 6.031 17.840 1.00 94.06 166 GLN A CA 1
ATOM 1317 C C . GLN A 1 166 ? -8.017 5.657 17.939 1.00 94.06 166 GLN A C 1
ATOM 1319 O O . GLN A 1 166 ? -8.841 6.114 17.147 1.00 94.06 166 GLN A O 1
ATOM 1324 N N . ASN A 1 167 ? -8.367 4.798 18.899 1.00 90.81 167 ASN A N 1
ATOM 1325 C CA . ASN A 1 167 ? -9.706 4.209 19.017 1.00 90.81 167 ASN A CA 1
ATOM 1326 C C . ASN A 1 167 ? -10.128 3.477 17.723 1.00 90.81 167 ASN A C 1
ATOM 1328 O O . ASN A 1 167 ? -9.552 2.447 17.369 1.00 90.81 167 ASN A O 1
ATOM 1332 N N . ASN A 1 168 ? -11.128 4.009 17.018 1.00 92.31 168 ASN A N 1
ATOM 1333 C CA . ASN A 1 168 ? -11.648 3.505 15.748 1.00 92.31 168 ASN A CA 1
ATOM 1334 C C . ASN A 1 168 ? -11.058 4.220 14.520 1.00 92.31 168 ASN A C 1
ATOM 1336 O O . ASN A 1 168 ? -11.500 3.960 13.403 1.00 92.31 168 ASN A O 1
ATOM 1340 N N . LYS A 1 169 ? -10.101 5.132 14.707 1.00 95.50 169 LYS A N 1
ATOM 1341 C CA . LYS A 1 169 ? -9.446 5.874 13.631 1.00 95.50 169 LYS A CA 1
ATOM 1342 C C . LYS A 1 169 ? -8.058 5.303 13.365 1.00 95.50 169 LYS A C 1
ATOM 1344 O O . LYS A 1 169 ? -7.252 5.201 14.285 1.00 95.50 169 LYS A O 1
ATOM 1349 N N . ILE A 1 170 ? -7.781 4.960 12.114 1.00 96.81 170 ILE A N 1
ATOM 1350 C CA . ILE A 1 170 ? -6.469 4.528 11.631 1.00 96.81 170 ILE A CA 1
ATOM 1351 C C . ILE A 1 170 ? -5.890 5.653 10.784 1.00 96.81 170 ILE A C 1
ATOM 1353 O O . ILE A 1 170 ? -6.540 6.124 9.855 1.00 96.81 170 ILE A O 1
ATOM 1357 N N . ILE A 1 171 ? -4.688 6.102 11.118 1.00 98.19 171 ILE A N 1
ATOM 1358 C CA . ILE A 1 171 ? -3.973 7.154 10.404 1.00 98.19 171 ILE A CA 1
ATOM 1359 C C . ILE A 1 171 ? -2.744 6.517 9.771 1.00 98.19 171 ILE A C 1
ATOM 1361 O O . ILE A 1 171 ? -1.928 5.935 10.480 1.00 98.19 171 ILE A O 1
ATOM 1365 N N . MET A 1 172 ? -2.612 6.626 8.453 1.00 98.25 172 MET A N 1
ATOM 1366 C CA . MET A 1 172 ? -1.429 6.185 7.715 1.00 98.25 172 MET A CA 1
ATOM 1367 C C . MET A 1 172 ? -0.736 7.395 7.104 1.00 98.25 172 MET A C 1
ATOM 1369 O O . MET A 1 172 ? -1.398 8.272 6.551 1.00 98.25 172 MET A O 1
ATOM 1373 N N . GLN A 1 173 ? 0.589 7.455 7.191 1.00 98.38 173 GLN A N 1
ATOM 1374 C CA . GLN A 1 173 ? 1.380 8.515 6.569 1.00 98.38 173 GLN A CA 1
ATOM 1375 C C . GLN A 1 173 ? 2.588 7.925 5.861 1.00 98.38 173 GLN A C 1
ATOM 1377 O O . GLN A 1 173 ? 3.239 7.022 6.382 1.00 98.38 173 GLN A O 1
ATOM 1382 N N . THR A 1 174 ? 2.900 8.457 4.689 1.00 97.94 174 THR A N 1
ATOM 1383 C CA . THR A 1 174 ? 4.094 8.098 3.929 1.00 97.94 174 THR A CA 1
ATOM 1384 C C . THR A 1 174 ? 4.561 9.292 3.105 1.00 97.94 174 THR A C 1
ATOM 1386 O O . THR A 1 174 ? 3.778 10.191 2.792 1.00 97.94 174 THR A O 1
ATOM 1389 N N . GLU A 1 175 ? 5.851 9.323 2.794 1.00 96.38 175 GLU A N 1
ATOM 1390 C CA . GLU A 1 175 ? 6.427 10.264 1.845 1.00 96.38 175 GLU A CA 1
ATOM 1391 C C . GLU A 1 175 ? 7.314 9.488 0.881 1.00 96.38 175 GLU A C 1
ATOM 1393 O O . GLU A 1 175 ? 8.224 8.775 1.305 1.00 96.38 175 GLU A O 1
ATOM 1398 N N . ASN A 1 176 ? 7.057 9.632 -0.413 1.00 93.38 176 ASN A N 1
ATOM 1399 C CA . ASN A 1 176 ? 7.806 8.940 -1.448 1.00 93.38 176 ASN A CA 1
ATOM 1400 C C . ASN A 1 176 ? 8.076 9.886 -2.618 1.00 93.38 176 ASN A C 1
ATOM 1402 O O . ASN A 1 176 ? 7.171 10.352 -3.308 1.00 93.38 176 ASN A O 1
ATOM 1406 N N . PHE A 1 177 ? 9.360 10.182 -2.821 1.00 92.50 177 PHE A N 1
ATOM 1407 C CA . PHE A 1 177 ? 9.860 11.027 -3.905 1.00 92.50 177 PHE A CA 1
ATOM 1408 C C . PHE A 1 177 ? 9.108 12.368 -4.059 1.00 92.50 177 PHE A C 1
ATOM 1410 O O . PHE A 1 177 ? 8.626 12.735 -5.131 1.00 92.50 177 P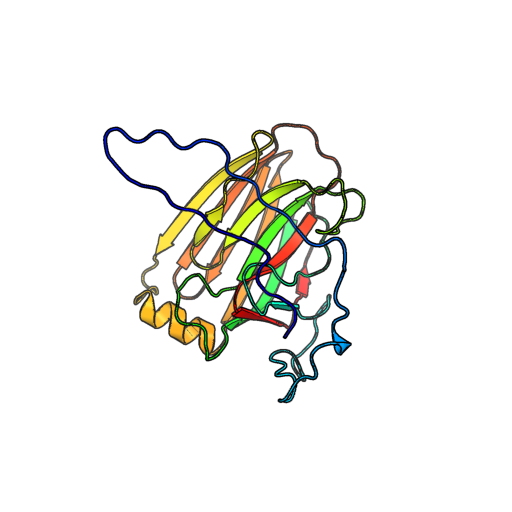HE A O 1
ATOM 1417 N N . GLY A 1 178 ? 8.986 13.096 -2.945 1.00 93.00 178 GLY A N 1
ATOM 1418 C CA . GLY A 1 178 ? 8.330 14.403 -2.892 1.00 93.00 178 GLY A CA 1
ATOM 1419 C C . GLY A 1 178 ? 6.802 14.358 -2.836 1.00 93.00 178 GLY A C 1
ATOM 1420 O O . GLY A 1 178 ? 6.171 15.409 -2.798 1.00 93.00 178 GLY A O 1
ATOM 1421 N N . LEU A 1 179 ? 6.191 13.174 -2.801 1.00 96.19 179 LEU A N 1
ATOM 1422 C CA . LEU A 1 179 ? 4.759 13.020 -2.588 1.00 96.19 179 LEU A CA 1
ATOM 1423 C C . LEU A 1 179 ? 4.496 12.649 -1.128 1.00 96.19 179 LEU A C 1
ATOM 1425 O O . LEU A 1 179 ? 4.838 11.549 -0.704 1.00 96.19 179 LEU A O 1
ATOM 1429 N N . LYS A 1 180 ? 3.905 13.562 -0.355 1.00 97.81 180 LYS A N 1
ATOM 1430 C CA . LYS A 1 180 ? 3.428 13.284 1.004 1.00 97.81 180 LYS A CA 1
ATOM 1431 C C . LYS A 1 180 ? 1.982 12.831 0.943 1.00 97.81 180 LYS A C 1
ATOM 1433 O O . LYS A 1 180 ? 1.131 13.527 0.395 1.00 97.81 180 LYS A O 1
ATOM 1438 N N . ILE A 1 181 ? 1.705 11.685 1.546 1.00 98.12 181 ILE A N 1
ATOM 1439 C CA . ILE A 1 181 ? 0.379 11.083 1.586 1.00 98.12 181 ILE A CA 1
ATOM 1440 C C . ILE A 1 181 ? 0.006 10.872 3.046 1.00 98.12 181 ILE A C 1
ATOM 1442 O O . ILE A 1 181 ? 0.751 10.265 3.818 1.00 98.12 181 ILE A O 1
ATOM 1446 N N . LYS A 1 182 ? -1.173 11.354 3.422 1.00 98.06 182 LYS A N 1
ATOM 1447 C CA . LYS A 1 182 ? -1.803 11.070 4.705 1.00 98.06 182 LYS A CA 1
ATOM 1448 C C . LYS A 1 182 ? -3.193 10.519 4.455 1.00 98.06 182 LYS A C 1
ATOM 1450 O O . LYS A 1 182 ? -3.990 11.135 3.760 1.00 98.06 182 LYS A O 1
ATOM 1455 N N . SER A 1 183 ? -3.491 9.391 5.072 1.00 96.94 183 SER A N 1
ATOM 1456 C CA . SER A 1 183 ? -4.815 8.800 5.080 1.00 96.94 183 SER A CA 1
ATOM 1457 C C . SER A 1 183 ? -5.363 8.719 6.496 1.00 96.94 183 SER A C 1
ATOM 1459 O O . SER A 1 183 ? -4.626 8.425 7.436 1.00 96.94 183 SER A O 1
ATOM 1461 N N . GLU A 1 184 ? -6.663 8.949 6.633 1.00 96.69 184 GLU A N 1
ATOM 1462 C CA . GLU A 1 184 ? -7.426 8.752 7.852 1.00 96.69 184 GLU A CA 1
ATOM 1463 C C . GLU A 1 184 ? -8.657 7.880 7.569 1.00 96.69 184 GLU A C 1
ATOM 1465 O O . GLU A 1 184 ? -9.583 8.296 6.874 1.00 96.69 184 GLU A O 1
ATOM 1470 N N . SER A 1 185 ? -8.691 6.681 8.148 1.00 95.38 185 SER A N 1
ATOM 1471 C CA . SER A 1 185 ? -9.818 5.747 8.077 1.00 95.38 185 SER A CA 1
ATOM 1472 C C . SER A 1 185 ? -10.532 5.676 9.419 1.00 95.38 185 SER A C 1
ATOM 1474 O O . SER A 1 185 ? -9.983 5.177 10.398 1.00 95.38 185 SER A O 1
ATOM 1476 N N . THR A 1 186 ? -11.774 6.151 9.483 1.00 95.00 186 THR A N 1
ATOM 1477 C CA . THR A 1 186 ? -12.630 6.033 10.671 1.00 95.00 186 THR A CA 1
ATOM 1478 C C . THR A 1 186 ? -13.576 4.852 10.505 1.00 95.00 186 THR A C 1
ATOM 1480 O O . THR A 1 186 ? -14.502 4.898 9.695 1.00 95.00 186 THR A O 1
ATOM 1483 N N . ILE A 1 187 ? -13.355 3.795 11.281 1.00 92.62 187 ILE A N 1
ATOM 1484 C CA . ILE A 1 187 ? -14.172 2.583 11.268 1.00 92.62 187 ILE A CA 1
ATOM 1485 C C . ILE A 1 187 ? -15.503 2.873 11.981 1.00 92.62 187 ILE A C 1
ATOM 1487 O O . ILE A 1 187 ? -15.524 3.244 13.157 1.00 92.62 187 ILE A O 1
ATOM 1491 N N . LEU A 1 188 ? -16.623 2.741 11.264 1.00 88.44 188 LEU A N 1
ATOM 1492 C CA . LEU A 1 188 ? -17.960 3.130 11.741 1.00 88.44 188 LEU A CA 1
ATOM 1493 C C . LEU A 1 188 ? -18.676 2.008 12.498 1.00 88.44 188 LEU A C 1
ATOM 1495 O O . LEU A 1 188 ? -19.569 2.271 13.302 1.00 88.44 188 LEU A O 1
ATOM 1499 N N . LYS A 1 189 ? -18.292 0.754 12.246 1.00 81.69 189 LYS A N 1
ATOM 1500 C CA . LYS A 1 189 ? -18.849 -0.429 12.904 1.00 81.69 189 LYS A CA 1
ATOM 1501 C C . LYS A 1 189 ? -17.741 -1.197 13.606 1.00 81.69 189 LYS A C 1
ATOM 1503 O O . LYS A 1 189 ? -16.716 -1.486 12.991 1.00 81.69 189 LYS A O 1
ATOM 1508 N N . ASP A 1 190 ? -17.966 -1.535 14.874 1.00 69.44 190 ASP A N 1
ATOM 1509 C CA . ASP A 1 190 ? -16.961 -2.213 15.690 1.00 69.44 190 ASP A CA 1
ATOM 1510 C C . ASP A 1 190 ? -16.423 -3.464 14.980 1.00 69.44 190 ASP A C 1
ATOM 1512 O O . ASP A 1 190 ? -17.180 -4.315 14.504 1.00 69.44 190 ASP A O 1
ATOM 1516 N N . THR A 1 191 ? -15.101 -3.512 14.863 1.00 75.88 191 THR A N 1
ATOM 1517 C CA . THR A 1 191 ? -14.352 -4.532 14.139 1.00 75.88 191 THR A CA 1
ATOM 1518 C C . THR A 1 191 ? -13.139 -4.881 14.979 1.00 75.88 191 THR A C 1
ATOM 1520 O O . THR A 1 191 ? -12.285 -4.034 15.242 1.00 75.88 191 THR A O 1
ATOM 1523 N N . LYS A 1 192 ? -13.064 -6.141 15.411 1.00 70.25 192 LYS A N 1
ATOM 1524 C CA . LYS A 1 192 ? -12.054 -6.576 16.384 1.00 70.25 192 LYS A CA 1
ATOM 1525 C C . LYS A 1 192 ? -10.676 -6.794 15.766 1.00 70.25 192 LYS A C 1
ATOM 1527 O O . LYS A 1 192 ? -9.676 -6.522 16.423 1.00 70.25 192 LYS A O 1
ATOM 1532 N N . ASN A 1 193 ? -10.625 -7.224 14.507 1.00 89.19 193 ASN A N 1
ATOM 1533 C CA . ASN A 1 193 ? -9.383 -7.634 13.861 1.00 89.19 193 ASN A CA 1
ATOM 1534 C C . ASN A 1 193 ? -9.116 -6.752 12.640 1.00 89.19 193 ASN A C 1
ATOM 1536 O O . ASN A 1 193 ? -9.797 -6.873 11.624 1.00 89.19 193 ASN A O 1
ATOM 1540 N N . LEU A 1 194 ? -8.144 -5.849 12.764 1.00 94.25 194 LEU A N 1
ATOM 1541 C CA . LEU A 1 194 ? -7.676 -4.993 11.676 1.00 94.25 194 LEU A CA 1
ATOM 1542 C C . LEU A 1 194 ? -6.283 -5.435 11.247 1.00 94.25 194 LEU A C 1
ATOM 1544 O O . LEU A 1 194 ? -5.405 -5.646 12.089 1.00 94.25 194 LEU A O 1
ATOM 1548 N N . TYR A 1 195 ? -6.094 -5.523 9.939 1.00 97.00 195 TYR A N 1
ATOM 1549 C CA . TYR A 1 195 ? -4.853 -5.934 9.310 1.00 97.00 195 TYR A CA 1
ATOM 1550 C C . TYR A 1 195 ? -4.465 -4.958 8.208 1.00 97.00 195 TYR A C 1
ATOM 1552 O O . TYR A 1 195 ? -5.321 -4.323 7.590 1.00 97.00 195 TYR A O 1
ATOM 1560 N N . ILE A 1 196 ? -3.165 -4.882 7.948 1.00 97.12 196 ILE A N 1
ATOM 1561 C CA . ILE A 1 196 ? -2.599 -4.223 6.778 1.00 97.12 196 ILE A CA 1
ATOM 1562 C C . ILE A 1 196 ? -1.864 -5.256 5.932 1.00 97.12 196 ILE A C 1
ATOM 1564 O O . ILE A 1 196 ? -1.121 -6.070 6.470 1.00 97.12 196 ILE A O 1
ATOM 1568 N N . ALA A 1 197 ? -2.037 -5.214 4.617 1.00 97.81 197 ALA A N 1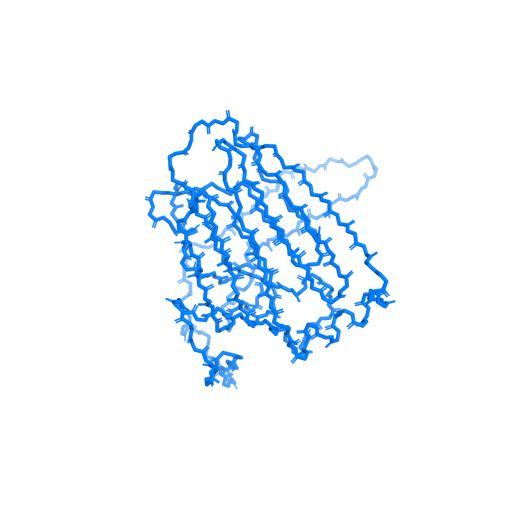
ATOM 1569 C CA . ALA A 1 197 ? -1.227 -5.986 3.682 1.00 97.81 197 ALA A CA 1
ATOM 1570 C C . ALA A 1 197 ? -0.625 -5.085 2.605 1.00 97.81 197 ALA A C 1
ATOM 1572 O O . ALA A 1 197 ? -1.246 -4.110 2.172 1.00 97.81 197 ALA A O 1
ATOM 1573 N N . LEU A 1 198 ? 0.573 -5.446 2.154 1.00 98.19 198 LEU A N 1
ATOM 1574 C CA . LEU A 1 198 ? 1.224 -4.838 1.002 1.00 98.19 198 LEU A CA 1
ATOM 1575 C C . LEU A 1 198 ? 0.795 -5.587 -0.260 1.00 98.19 198 LEU A C 1
ATOM 1577 O O . LEU A 1 198 ? 0.830 -6.814 -0.315 1.00 98.19 198 LEU A O 1
ATOM 1581 N N . THR A 1 199 ? 0.367 -4.850 -1.273 1.00 97.31 199 THR A N 1
ATOM 1582 C CA . THR A 1 199 ? -0.003 -5.363 -2.601 1.00 97.31 199 THR A CA 1
ATOM 1583 C C . THR A 1 199 ? 0.412 -4.325 -3.644 1.00 97.31 199 THR A C 1
ATOM 1585 O O . THR A 1 199 ? 1.157 -3.408 -3.318 1.00 97.31 199 THR A O 1
ATOM 1588 N N . GLY A 1 200 ? -0.007 -4.435 -4.899 1.00 96.31 200 GLY A N 1
ATOM 1589 C CA . GLY A 1 200 ? 0.353 -3.441 -5.907 1.00 96.31 200 GLY A CA 1
ATOM 1590 C C . GLY A 1 200 ? -0.055 -3.826 -7.316 1.00 96.31 200 GLY A C 1
ATOM 1591 O O . GLY A 1 200 ? -0.775 -4.808 -7.526 1.00 96.31 200 GLY A O 1
ATOM 1592 N N . ASP A 1 201 ? 0.446 -3.066 -8.280 1.00 96.38 201 ASP A N 1
ATOM 1593 C CA . ASP A 1 201 ? 0.278 -3.316 -9.709 1.00 96.38 201 ASP A CA 1
ATOM 1594 C C . ASP A 1 201 ? 1.620 -3.168 -10.436 1.00 96.38 201 ASP A C 1
ATOM 1596 O O . ASP A 1 201 ? 2.272 -2.131 -10.343 1.00 96.38 201 ASP A O 1
ATOM 1600 N N . GLN A 1 202 ? 2.044 -4.219 -11.144 1.00 96.44 202 GLN A N 1
ATOM 1601 C CA . GLN A 1 202 ? 3.327 -4.299 -11.856 1.00 96.44 202 GLN A CA 1
ATOM 1602 C C . GLN A 1 202 ? 4.529 -3.825 -11.025 1.00 96.44 202 GLN A C 1
ATOM 1604 O O . GLN A 1 202 ? 5.356 -3.036 -11.492 1.00 96.44 202 GLN A O 1
ATOM 1609 N N . CYS A 1 203 ? 4.631 -4.313 -9.790 1.00 97.56 203 CYS A N 1
ATOM 1610 C CA . CYS A 1 203 ? 5.718 -3.963 -8.884 1.00 97.56 203 CYS A CA 1
ATOM 1611 C C . CYS A 1 203 ? 6.209 -5.161 -8.060 1.00 97.56 203 CYS A C 1
ATOM 1613 O O . CYS A 1 203 ? 5.549 -6.201 -7.936 1.00 97.56 203 CYS A O 1
ATOM 1615 N N . ALA A 1 204 ? 7.411 -5.008 -7.522 1.00 98.00 204 ALA A N 1
ATOM 1616 C CA . ALA A 1 204 ? 8.037 -5.873 -6.539 1.00 98.00 204 ALA A CA 1
ATOM 1617 C C . ALA A 1 204 ? 8.221 -5.078 -5.244 1.00 98.00 204 ALA A C 1
ATOM 1619 O O . ALA A 1 204 ? 8.621 -3.915 -5.283 1.00 98.00 204 ALA A O 1
ATOM 1620 N N . ILE A 1 205 ? 7.897 -5.703 -4.119 1.00 98.56 205 ILE A N 1
ATOM 1621 C CA . ILE A 1 205 ? 8.006 -5.143 -2.774 1.00 98.56 205 ILE A CA 1
ATOM 1622 C C . ILE A 1 205 ? 8.893 -6.098 -1.990 1.00 98.56 205 ILE A C 1
ATOM 1624 O O . ILE A 1 205 ? 8.556 -7.277 -1.856 1.00 98.56 205 ILE A O 1
ATOM 1628 N N . THR A 1 206 ? 10.033 -5.609 -1.524 1.00 98.62 206 THR A N 1
ATOM 1629 C CA . THR A 1 206 ? 11.080 -6.423 -0.912 1.00 98.62 206 THR A CA 1
ATOM 1630 C C . THR A 1 206 ? 11.576 -5.830 0.396 1.00 98.62 206 THR A C 1
ATOM 1632 O O . THR A 1 206 ? 11.289 -4.671 0.685 1.00 98.62 206 THR A O 1
ATOM 1635 N N . ASP A 1 207 ? 12.355 -6.596 1.161 1.00 98.38 207 ASP A N 1
ATOM 1636 C CA . ASP A 1 207 ? 12.999 -6.122 2.395 1.00 98.38 207 ASP A CA 1
ATOM 1637 C C . ASP A 1 207 ? 11.985 -5.511 3.383 1.00 98.38 207 ASP A C 1
ATOM 1639 O O . ASP A 1 207 ? 12.123 -4.381 3.847 1.00 98.38 207 ASP A O 1
ATOM 1643 N N . ILE A 1 208 ? 10.881 -6.230 3.618 1.00 98.69 208 ILE A N 1
ATOM 1644 C CA . ILE A 1 208 ? 9.726 -5.717 4.363 1.00 98.69 208 ILE A CA 1
ATOM 1645 C C . ILE A 1 208 ? 9.946 -5.891 5.868 1.00 98.69 208 ILE A C 1
ATOM 1647 O O . ILE A 1 208 ? 9.885 -7.008 6.377 1.00 98.69 208 ILE A O 1
ATOM 1651 N N . HIS A 1 209 ? 10.108 -4.787 6.594 1.00 98.56 209 HIS A N 1
ATOM 1652 C CA . HIS A 1 209 ? 10.285 -4.760 8.050 1.00 98.56 209 HIS A CA 1
ATOM 1653 C C . HIS A 1 209 ? 9.104 -4.103 8.760 1.00 98.56 209 HIS A C 1
ATOM 1655 O O . HIS A 1 209 ? 8.476 -3.168 8.253 1.00 98.56 209 HIS A O 1
ATOM 1661 N N . ILE A 1 210 ? 8.820 -4.591 9.963 1.00 98.50 210 ILE A N 1
ATOM 1662 C CA . ILE A 1 210 ? 7.693 -4.204 10.803 1.00 98.50 210 ILE A CA 1
ATOM 1663 C C . ILE A 1 210 ? 8.229 -3.781 12.168 1.00 98.50 210 ILE A C 1
ATOM 1665 O O . ILE A 1 210 ? 8.718 -4.589 12.954 1.00 98.50 210 ILE A O 1
ATOM 1669 N N . LYS A 1 211 ? 8.043 -2.508 12.512 1.00 97.94 211 LYS A N 1
ATOM 1670 C CA . LYS A 1 211 ? 8.384 -1.972 13.833 1.00 97.94 211 LYS A CA 1
ATOM 1671 C C . LYS A 1 211 ? 7.119 -1.624 14.611 1.00 97.94 211 LYS A C 1
ATOM 1673 O O . LYS A 1 211 ? 6.188 -1.060 14.040 1.00 97.94 211 LYS A O 1
ATOM 1678 N N . ARG A 1 212 ? 7.084 -1.951 15.904 1.00 93.12 212 ARG A N 1
ATOM 1679 C CA . ARG A 1 212 ? 5.964 -1.692 16.825 1.00 93.12 212 ARG A CA 1
ATOM 1680 C C . ARG A 1 212 ? 6.430 -0.905 18.041 1.00 93.12 212 ARG A C 1
ATOM 1682 O O . ARG A 1 212 ? 7.602 -1.099 18.435 1.00 93.12 212 ARG A O 1
#